Protein AF-M7ZP63-F1 (afdb_monomer_lite)

Foldseek 3Di:
DDDDDDDDDDDDDDDPDDPDPDAQFPPPPAWKFPFDPVGFDKFFQQLVAQHAAFWKKWWFFDDADPVRHGRDTDIFHWPAGCCGPVNNNRHTDGDADWDWDQDPVRDIDTDRVRVRVVPDDPRHMIGITIRDDDQRGHGPDPPFQEDDADDVCCVVVPPSDDHDDFQQVPDADPVRHGRDPLNRCLVCLVVVLVQLPDLRAAYEEEEAPPSVVSNLVSQCVVCVVVVHHSVVVLVVCVVSSRYGYDHD

Secondary structure (DSSP, 8-state):
-----PPPPPPPPPPPPP-----SBS-TT----SBBTTB-EES--TT-S---TT-EEEEE-SSB-TTSPBPPPEEEEB-S-TTTTTTSS----B--PPPEEE-TTS-EEE-HHHHHHHHPPTT---EEEEEE-STTPPBS-TT-EE----HHHHHHHGGG-------TTT-B-TTS-B--HHHHHGGGHHHHHHHHTSTTEEEEEEESTTHHHHHHHHHHHHHHHTT--HHHHHHHHHHTT-EEEEE-

Radius of gyration: 24.1 Å; chains: 1; bounding box: 52×103×56 Å

Sequence (248 aa):
MVSTTEPTAEPAPAAPAKPVKISKKQDEGVVTNKYRPKEPYVGRTEGEVPYREGQSIGVIADGEDKNGKPHKLRLYSIASSAIGDFGDSKTVSLCVKRLVYTNDAGEVVKGVCSNFLCDLKPGSEVKITGPVGKEMLMPKDPNATIIMEFEKMVEIGGENFRLDFAVSREQTNAAGEKMYIQTRMAEYKEELWEMLKKDNTYVYMCGLKGMEKGIDDIMVDLAAKDGIDWIDYKKQLKKAEQWNVEVY

Structure (mmCIF, N/CA/C/O backbone):
data_AF-M7ZP63-F1
#
_entry.id   AF-M7ZP63-F1
#
loop_
_atom_site.group_PDB
_atom_site.id
_atom_site.type_symbol
_atom_site.label_atom_id
_atom_site.label_alt_id
_atom_site.label_comp_id
_atom_site.label_asym_id
_atom_site.label_entity_id
_atom_site.label_seq_id
_atom_site.pdbx_PDB_ins_code
_atom_site.Cartn_x
_atom_site.Cartn_y
_atom_site.Cartn_z
_atom_site.occupancy
_atom_site.B_iso_or_equiv
_atom_site.auth_seq_id
_atom_site.auth_comp_id
_atom_site.auth_asym_id
_atom_site.auth_atom_id
_atom_site.pdbx_PDB_model_num
ATOM 1 N N . MET A 1 1 ? 2.302 -77.197 6.164 1.00 43.62 1 MET A N 1
ATOM 2 C CA . MET A 1 1 ? 2.090 -75.782 5.796 1.00 43.62 1 MET A CA 1
ATOM 3 C C . MET A 1 1 ? 2.139 -74.977 7.083 1.00 43.62 1 MET A C 1
ATOM 5 O O . MET A 1 1 ? 1.257 -75.151 7.911 1.00 43.62 1 MET A O 1
ATOM 9 N N . VAL A 1 2 ? 3.216 -74.225 7.316 1.00 38.75 2 VAL A N 1
ATOM 10 C CA . VAL A 1 2 ? 3.370 -73.366 8.503 1.00 38.75 2 VAL A CA 1
ATOM 11 C C . VAL A 1 2 ? 2.886 -71.976 8.103 1.00 38.75 2 VAL A C 1
ATOM 13 O O . VAL A 1 2 ? 3.443 -71.382 7.185 1.00 38.75 2 VAL A O 1
ATOM 16 N N . SER A 1 3 ? 1.803 -71.513 8.727 1.00 41.44 3 SER A N 1
ATOM 17 C CA . SER A 1 3 ? 1.210 -70.196 8.487 1.00 41.44 3 SER A CA 1
ATOM 18 C C . SER A 1 3 ? 1.968 -69.151 9.301 1.00 41.44 3 SER A C 1
ATOM 20 O O . SER A 1 3 ? 1.871 -69.135 10.525 1.00 41.44 3 SER A O 1
ATOM 22 N N . THR A 1 4 ? 2.735 -68.294 8.634 1.00 42.28 4 THR A N 1
ATOM 23 C CA . THR A 1 4 ? 3.367 -67.116 9.236 1.00 42.28 4 THR A CA 1
ATOM 24 C C . THR A 1 4 ? 2.370 -65.960 9.235 1.00 42.28 4 THR A C 1
ATOM 26 O O . THR A 1 4 ? 2.041 -65.429 8.179 1.00 42.28 4 THR A O 1
ATOM 29 N N . THR A 1 5 ? 1.872 -65.575 10.407 1.00 50.31 5 THR A N 1
ATOM 30 C CA . THR A 1 5 ? 1.149 -64.311 10.599 1.00 50.31 5 THR A CA 1
ATOM 31 C C . THR A 1 5 ? 2.165 -63.190 10.813 1.00 50.31 5 THR A C 1
ATOM 33 O O . THR A 1 5 ? 2.897 -63.214 11.802 1.00 50.31 5 THR A O 1
ATOM 36 N N . GLU A 1 6 ? 2.227 -62.228 9.892 1.00 52.62 6 GLU A N 1
ATOM 37 C CA . GLU A 1 6 ? 2.968 -60.976 10.088 1.00 52.62 6 GLU A CA 1
ATOM 38 C C . GLU A 1 6 ? 2.264 -60.090 11.134 1.00 52.62 6 GLU A C 1
ATOM 40 O O . GLU A 1 6 ? 1.030 -60.058 11.171 1.00 52.62 6 GLU A O 1
ATOM 45 N N . PRO A 1 7 ? 3.008 -59.361 11.986 1.00 49.84 7 PRO A N 1
ATOM 46 C CA . PRO A 1 7 ? 2.412 -58.432 12.932 1.00 49.84 7 PRO A CA 1
ATOM 47 C C . PRO A 1 7 ? 2.025 -57.132 12.218 1.00 49.84 7 PRO A C 1
ATOM 49 O O . PRO A 1 7 ? 2.859 -56.457 11.615 1.00 49.84 7 PRO A O 1
ATOM 52 N N . THR A 1 8 ? 0.752 -56.759 12.315 1.00 54.38 8 THR A N 1
ATOM 53 C CA . THR A 1 8 ? 0.247 -55.451 11.894 1.00 54.38 8 THR A CA 1
ATOM 54 C C . THR A 1 8 ? 0.864 -54.366 12.776 1.00 54.38 8 THR A C 1
ATOM 56 O O . THR A 1 8 ? 0.640 -54.340 13.985 1.00 54.38 8 THR A O 1
ATOM 59 N N . ALA A 1 9 ? 1.656 -53.474 12.178 1.00 55.16 9 ALA A N 1
ATOM 60 C CA . ALA A 1 9 ? 2.199 -52.311 12.867 1.00 55.16 9 ALA A CA 1
ATOM 61 C C . ALA A 1 9 ? 1.065 -51.347 13.249 1.00 55.16 9 ALA A C 1
ATOM 63 O O . ALA A 1 9 ? 0.270 -50.933 12.404 1.00 55.16 9 ALA A O 1
ATOM 64 N N . GLU A 1 10 ? 0.995 -51.001 14.530 1.00 60.47 10 GLU A N 1
ATOM 65 C CA . GLU A 1 10 ? 0.058 -50.017 15.063 1.00 60.47 10 GLU A CA 1
ATOM 66 C C . GLU A 1 10 ? 0.424 -48.614 14.529 1.00 60.47 10 GLU A C 1
ATOM 68 O O . GLU A 1 10 ? 1.612 -48.273 14.475 1.00 60.47 10 GLU A O 1
ATOM 73 N N . PRO A 1 11 ? -0.548 -47.794 14.080 1.00 60.72 11 PRO A N 1
ATOM 74 C CA . PRO A 1 11 ? -0.252 -46.476 13.535 1.00 60.72 11 PRO A CA 1
ATOM 75 C C . PRO A 1 11 ? 0.369 -45.582 14.611 1.00 60.72 11 PRO A C 1
ATOM 77 O O . PRO A 1 11 ? -0.144 -45.469 15.724 1.00 60.72 11 PRO A O 1
ATOM 80 N N . ALA A 1 12 ? 1.480 -44.928 14.263 1.00 65.62 12 ALA A N 1
ATOM 81 C CA . ALA A 1 12 ? 2.163 -44.002 15.155 1.00 65.62 12 ALA A CA 1
ATOM 82 C C . ALA A 1 12 ? 1.203 -42.891 15.635 1.00 65.62 12 ALA A C 1
ATOM 84 O O . ALA A 1 12 ? 0.422 -42.372 14.829 1.00 65.62 12 ALA A O 1
ATOM 85 N N . PRO A 1 13 ? 1.258 -42.495 16.920 1.00 63.84 13 PRO A N 1
ATOM 86 C CA . PRO A 1 13 ? 0.382 -41.463 17.455 1.00 63.84 13 PRO A CA 1
ATOM 87 C C . PRO A 1 13 ? 0.593 -40.144 16.705 1.00 63.84 13 PRO A C 1
ATOM 89 O O . PRO A 1 13 ? 1.726 -39.702 16.495 1.00 63.84 13 PRO A O 1
ATOM 92 N N . ALA A 1 14 ? -0.513 -39.519 16.295 1.00 68.12 14 ALA A N 1
ATOM 93 C CA . ALA A 1 14 ? -0.492 -38.228 15.624 1.00 68.12 14 ALA A CA 1
ATOM 94 C C . ALA A 1 14 ? 0.233 -37.197 16.502 1.00 68.12 14 ALA A C 1
ATOM 96 O O . ALA A 1 14 ? -0.082 -37.037 17.684 1.00 68.12 14 ALA A O 1
ATOM 97 N N . ALA A 1 15 ? 1.217 -36.505 15.923 1.00 73.69 15 ALA A N 1
ATOM 98 C CA . ALA A 1 15 ? 1.947 -35.461 16.626 1.00 73.69 15 ALA A CA 1
ATOM 99 C C . ALA A 1 15 ? 0.968 -34.390 17.147 1.00 73.69 15 ALA A C 1
ATOM 101 O O . ALA A 1 15 ? 0.035 -34.022 16.425 1.00 73.69 15 ALA A O 1
ATOM 102 N N . PRO A 1 16 ? 1.167 -33.863 18.370 1.00 63.03 16 PRO A N 1
ATOM 103 C CA . PRO A 1 16 ? 0.291 -32.842 18.924 1.00 63.03 16 PRO A CA 1
ATOM 104 C C . PRO A 1 16 ? 0.263 -31.627 17.994 1.00 63.03 16 PRO A C 1
ATOM 106 O O . PRO A 1 16 ? 1.305 -31.053 17.661 1.00 63.03 16 PRO A O 1
ATOM 109 N N . ALA A 1 17 ? -0.940 -31.253 17.554 1.00 65.38 17 ALA A N 1
ATOM 110 C CA . ALA A 1 17 ? -1.139 -30.088 16.710 1.00 65.38 17 ALA A CA 1
ATOM 111 C C . ALA A 1 17 ? -0.616 -28.848 17.447 1.00 65.38 17 ALA A C 1
ATOM 113 O O . ALA A 1 17 ? -1.038 -28.546 18.566 1.00 65.38 17 ALA A O 1
ATOM 114 N N . LYS A 1 18 ? 0.327 -28.129 16.828 1.00 68.38 18 LYS A N 1
ATOM 115 C CA . LYS A 1 18 ? 0.764 -26.828 17.344 1.00 68.38 18 LYS A CA 1
ATOM 116 C C . LYS A 1 18 ? -0.464 -25.912 17.430 1.00 68.38 18 LYS A C 1
ATOM 118 O O . LYS A 1 18 ? -1.278 -25.958 16.507 1.00 68.38 18 LYS A O 1
ATOM 123 N N . PRO A 1 19 ? -0.598 -25.073 18.473 1.00 61.94 19 PRO A N 1
ATOM 124 C CA . PRO A 1 19 ? -1.692 -24.117 18.540 1.00 61.94 19 PRO A CA 1
ATOM 125 C C . PRO A 1 19 ? -1.676 -23.249 17.278 1.00 61.94 19 PRO A C 1
ATOM 127 O O . PRO A 1 19 ? -0.723 -22.506 17.033 1.00 61.94 19 PRO A O 1
ATOM 130 N N . VAL A 1 20 ? -2.705 -23.397 16.443 1.00 72.50 20 VAL A N 1
ATOM 131 C CA . VAL A 1 20 ? -2.858 -22.622 15.212 1.00 72.50 20 VAL A CA 1
ATOM 132 C C . VAL A 1 20 ? -3.445 -21.274 15.606 1.00 72.50 20 VAL A C 1
ATOM 134 O O . VAL A 1 20 ? -4.524 -21.209 16.194 1.00 72.50 20 VAL A O 1
ATOM 137 N N . LYS A 1 21 ? -2.727 -20.186 15.313 1.00 77.81 21 LYS A N 1
ATOM 138 C CA . LYS A 1 21 ? -3.261 -18.831 15.475 1.00 77.81 21 LYS A CA 1
ATOM 139 C C . LYS A 1 21 ? -4.480 -18.694 14.558 1.00 77.81 21 LYS A C 1
ATOM 141 O O . LYS A 1 21 ? -4.334 -18.791 13.344 1.00 77.81 21 LYS A O 1
ATOM 146 N N . ILE A 1 22 ? -5.659 -18.455 15.127 1.00 83.75 22 ILE A N 1
ATOM 147 C CA . ILE A 1 22 ? -6.860 -18.138 14.348 1.00 83.75 22 ILE A CA 1
ATOM 148 C C . ILE A 1 22 ? -6.713 -16.694 13.860 1.00 83.75 22 ILE A C 1
ATOM 150 O O . ILE A 1 22 ? -6.731 -15.766 14.668 1.00 83.75 22 ILE A O 1
ATOM 154 N N . SER A 1 23 ? -6.511 -16.507 12.554 1.00 89.56 23 SER A N 1
ATOM 155 C CA . SER A 1 23 ? -6.436 -15.173 11.952 1.00 89.56 23 SER A CA 1
ATOM 156 C C . SER A 1 23 ? -7.830 -14.603 11.695 1.00 89.56 23 SER A C 1
ATOM 158 O O . SER A 1 23 ? -8.725 -15.312 11.218 1.00 89.56 2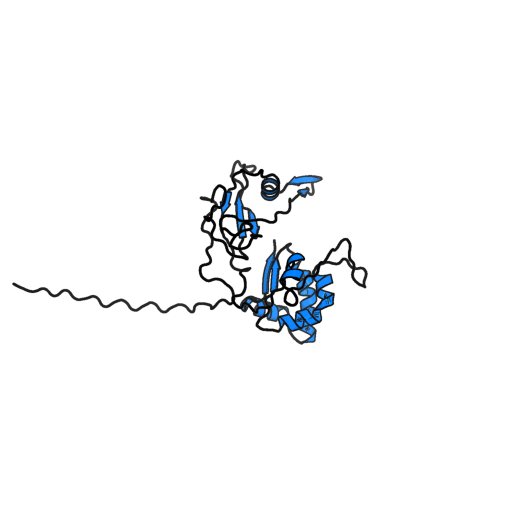3 SER A O 1
ATOM 160 N N . LYS A 1 24 ? -7.987 -13.301 11.954 1.00 90.81 24 LYS A N 1
ATOM 161 C CA . LYS A 1 24 ? -9.161 -12.499 11.580 1.00 90.81 24 LYS A CA 1
ATOM 162 C C . LYS A 1 24 ? -9.151 -12.121 10.091 1.00 90.81 24 LYS A C 1
ATOM 164 O O . LYS A 1 24 ? -10.157 -11.627 9.595 1.00 90.81 24 LYS A O 1
ATOM 169 N N . LYS A 1 25 ? -8.049 -12.362 9.373 1.00 91.44 25 LYS A N 1
ATOM 170 C CA . LYS A 1 25 ? -7.871 -12.045 7.948 1.00 91.44 25 LYS A CA 1
ATOM 171 C C . LYS A 1 25 ? -8.168 -13.245 7.052 1.00 91.44 25 LYS A C 1
ATOM 173 O O . LYS A 1 25 ? -8.139 -14.388 7.503 1.00 91.44 25 LYS A O 1
ATOM 178 N N . GLN A 1 26 ? -8.453 -12.992 5.777 1.00 92.00 26 GLN A N 1
ATOM 179 C CA . GLN A 1 26 ? -8.727 -13.997 4.743 1.00 92.00 26 GLN A CA 1
ATOM 180 C C . GLN A 1 26 ? -7.446 -14.737 4.308 1.00 92.00 26 GLN A C 1
ATOM 182 O O . GLN A 1 26 ? -6.971 -14.597 3.185 1.00 92.00 26 GLN A O 1
ATOM 187 N N . ASP A 1 27 ? -6.860 -15.512 5.221 1.00 90.56 27 ASP A N 1
ATOM 188 C CA . ASP A 1 27 ? -5.562 -16.181 5.069 1.00 90.56 27 ASP A CA 1
ATOM 189 C C . ASP A 1 27 ? -5.631 -17.633 4.565 1.00 90.56 27 ASP A C 1
ATOM 191 O O . ASP A 1 27 ? -4.610 -18.207 4.168 1.00 90.56 27 ASP A O 1
ATOM 195 N N . GLU A 1 28 ? -6.829 -18.213 4.540 1.00 90.81 28 GLU A N 1
ATOM 196 C CA . GLU A 1 28 ? -7.077 -19.558 4.028 1.00 90.81 28 GLU A CA 1
ATOM 197 C C . GLU A 1 28 ? -6.787 -19.637 2.521 1.00 90.81 28 GLU A C 1
ATOM 199 O O . GLU A 1 28 ? -7.220 -18.791 1.735 1.00 90.81 28 GLU A O 1
ATOM 204 N N . GLY A 1 29 ? -5.995 -20.637 2.123 1.00 90.69 29 GLY A N 1
ATOM 205 C CA . GLY A 1 29 ? -5.596 -20.848 0.728 1.00 90.69 29 GLY A CA 1
ATOM 206 C C . GLY A 1 29 ? -4.645 -19.792 0.146 1.00 90.69 29 GLY A C 1
ATOM 207 O O . GLY A 1 29 ? -4.308 -19.880 -1.032 1.00 90.69 29 GLY A O 1
ATOM 208 N N . VAL A 1 30 ? -4.179 -18.809 0.932 1.00 93.31 30 VAL A N 1
ATOM 209 C CA . VAL A 1 30 ? -3.306 -17.736 0.423 1.00 93.31 30 VAL A CA 1
ATOM 210 C C . VAL A 1 30 ? -1.945 -18.283 -0.003 1.00 93.31 30 VAL A C 1
ATOM 212 O O . VAL A 1 30 ? -1.144 -18.744 0.820 1.00 93.31 30 VAL A O 1
ATOM 215 N N . VAL A 1 31 ? -1.655 -18.147 -1.296 1.00 95.12 31 VAL A N 1
ATOM 216 C CA . VAL A 1 31 ? -0.378 -18.517 -1.906 1.00 95.12 31 VAL A CA 1
ATOM 217 C C . VAL A 1 31 ? 0.631 -17.386 -1.723 1.00 95.12 31 VAL A C 1
ATOM 219 O O . VAL A 1 31 ? 0.331 -16.211 -1.928 1.00 95.12 31 VAL A O 1
ATOM 222 N N . THR A 1 32 ? 1.862 -17.736 -1.350 1.00 94.56 32 THR A N 1
ATOM 223 C CA . THR A 1 32 ? 2.991 -16.798 -1.372 1.00 94.56 32 THR A CA 1
ATOM 224 C C . THR A 1 32 ? 4.222 -17.460 -1.979 1.00 94.56 32 THR A C 1
ATOM 226 O O . THR A 1 32 ? 4.430 -18.660 -1.819 1.00 94.56 32 THR A O 1
ATOM 229 N N . ASN A 1 33 ? 5.066 -16.670 -2.639 1.00 94.69 33 ASN A N 1
ATOM 230 C CA . ASN A 1 33 ? 6.352 -17.071 -3.206 1.00 94.69 33 ASN A CA 1
ATOM 231 C C . ASN A 1 33 ? 6.273 -18.217 -4.240 1.00 94.69 33 ASN A C 1
ATOM 233 O O . ASN A 1 33 ? 7.208 -19.017 -4.302 1.00 94.69 33 ASN A O 1
ATOM 237 N N . LYS A 1 34 ? 5.194 -18.291 -5.047 1.00 96.31 34 LYS A N 1
ATOM 238 C CA . LYS A 1 34 ? 5.067 -19.266 -6.155 1.00 96.31 34 LYS A CA 1
ATOM 239 C C . LYS A 1 34 ? 6.205 -19.076 -7.161 1.00 96.31 34 LYS A C 1
ATOM 241 O O . LYS A 1 34 ? 6.922 -20.025 -7.450 1.00 96.31 34 LYS A O 1
ATOM 246 N N . TYR A 1 35 ? 6.420 -17.839 -7.608 1.00 96.38 35 TYR A N 1
ATOM 247 C CA . TYR A 1 35 ? 7.523 -17.481 -8.502 1.00 96.38 35 TYR A CA 1
ATOM 248 C C . TYR A 1 35 ? 8.634 -16.772 -7.741 1.00 96.38 35 TYR A C 1
ATOM 250 O O . TYR A 1 35 ? 8.389 -15.805 -7.011 1.00 96.38 35 TYR A O 1
ATOM 258 N N . ARG A 1 36 ? 9.872 -17.241 -7.910 1.00 94.75 36 ARG A N 1
ATOM 259 C CA . ARG A 1 36 ? 11.059 -16.717 -7.217 1.00 94.75 36 ARG A CA 1
ATOM 260 C C . ARG A 1 36 ? 11.940 -15.934 -8.189 1.00 94.75 36 ARG A C 1
ATOM 262 O O . ARG A 1 36 ? 11.869 -16.166 -9.383 1.00 94.75 36 ARG A O 1
ATOM 269 N N . PRO A 1 37 ? 12.856 -15.073 -7.717 1.00 92.69 37 PRO A N 1
ATOM 270 C CA . PRO A 1 37 ? 13.673 -14.249 -8.616 1.00 92.69 37 PRO A CA 1
ATOM 271 C C . PRO A 1 37 ? 14.562 -15.028 -9.590 1.00 92.69 37 PRO A C 1
ATOM 273 O O . PRO A 1 37 ? 14.945 -14.491 -10.621 1.00 92.69 37 PRO A O 1
ATOM 276 N N . LYS A 1 38 ? 14.908 -16.277 -9.250 1.00 92.44 38 LYS A N 1
ATOM 277 C CA . LYS A 1 38 ? 15.674 -17.173 -10.127 1.00 92.44 38 LYS A CA 1
ATOM 278 C C . LYS A 1 38 ? 14.826 -17.768 -11.255 1.00 92.44 38 LYS A C 1
ATOM 280 O O . LYS A 1 38 ? 15.370 -18.076 -12.304 1.00 92.44 38 LYS A O 1
ATOM 285 N N . GLU A 1 39 ? 13.526 -17.915 -11.019 1.00 93.81 39 GLU A N 1
ATOM 286 C CA . GLU A 1 39 ? 12.542 -18.522 -11.920 1.00 93.81 39 GLU A CA 1
ATOM 287 C C . GLU A 1 39 ? 11.264 -17.664 -11.875 1.00 93.81 39 GLU A C 1
ATOM 289 O O . GLU A 1 39 ? 10.263 -18.049 -11.256 1.00 93.81 39 GLU A O 1
ATOM 294 N N . PRO A 1 40 ? 11.326 -16.424 -12.403 1.00 94.88 40 PRO A N 1
ATOM 295 C CA . PRO A 1 40 ? 10.162 -15.557 -12.454 1.00 94.88 40 PRO A CA 1
ATOM 296 C C . PRO A 1 40 ? 9.167 -16.088 -13.487 1.00 94.88 40 PRO A C 1
ATOM 298 O O . PRO A 1 40 ? 9.546 -16.717 -14.474 1.00 94.88 40 PRO A O 1
ATOM 301 N N . TYR A 1 41 ? 7.896 -15.763 -13.294 1.00 94.81 41 TYR A N 1
ATOM 302 C CA . TYR A 1 41 ? 6.917 -15.870 -14.361 1.00 94.81 41 TYR A CA 1
ATOM 303 C C . TYR A 1 41 ? 7.235 -14.830 -15.441 1.00 94.81 41 TYR A C 1
ATOM 305 O O . TYR A 1 41 ? 7.528 -13.681 -15.106 1.00 94.81 41 TYR A O 1
ATOM 313 N N . VAL A 1 42 ? 7.186 -15.210 -16.717 1.00 93.00 42 VAL A N 1
ATOM 314 C CA . VAL A 1 42 ? 7.478 -14.310 -17.840 1.00 93.00 42 VAL A CA 1
ATOM 315 C C . VAL A 1 42 ? 6.267 -14.245 -18.752 1.00 93.00 42 VAL A C 1
ATOM 317 O O . VAL A 1 42 ? 5.836 -15.265 -19.280 1.00 93.00 42 VAL A O 1
ATOM 320 N N . GLY A 1 43 ? 5.730 -13.041 -18.933 1.00 87.75 43 GLY A N 1
ATOM 321 C CA . GLY A 1 43 ? 4.640 -12.783 -19.870 1.00 87.75 43 GLY A CA 1
ATOM 322 C C . GLY A 1 43 ? 3.396 -12.200 -19.208 1.00 87.75 43 GLY A C 1
ATOM 323 O O . GLY A 1 43 ? 3.461 -11.575 -18.148 1.00 87.75 43 GLY A O 1
ATOM 324 N N . ARG A 1 44 ? 2.248 -12.378 -19.865 1.00 82.75 44 ARG A N 1
ATOM 325 C CA . ARG A 1 44 ? 0.928 -11.995 -19.335 1.00 82.75 44 ARG A CA 1
ATOM 326 C C . ARG A 1 44 ? 0.495 -13.020 -18.309 1.00 82.75 44 ARG A C 1
ATOM 328 O O . ARG A 1 44 ? 0.710 -14.195 -18.547 1.00 82.75 44 ARG A O 1
ATOM 335 N N . THR A 1 45 ? -0.083 -12.613 -17.184 1.00 84.19 45 THR A N 1
ATOM 336 C CA . THR A 1 45 ? -0.315 -13.524 -16.052 1.00 84.19 45 THR A CA 1
ATOM 337 C C . THR A 1 45 ? -1.159 -14.751 -16.380 1.00 84.19 45 THR A C 1
ATOM 339 O O . THR A 1 45 ? -0.889 -15.782 -15.790 1.00 84.19 45 THR A O 1
ATOM 342 N N . GLU A 1 46 ? -2.145 -14.670 -17.282 1.00 89.25 46 GLU A N 1
ATOM 343 C CA . GLU A 1 46 ? -2.948 -15.807 -17.787 1.00 89.25 46 GLU A CA 1
ATOM 344 C C . GLU A 1 46 ? -3.472 -16.775 -16.696 1.00 89.25 46 GLU A C 1
ATOM 346 O O . GLU A 1 46 ? -3.626 -17.971 -16.919 1.00 89.25 46 GLU A O 1
ATOM 351 N N . GLY A 1 47 ? -3.749 -16.262 -15.491 1.00 89.69 47 GLY A N 1
ATOM 352 C CA . GLY A 1 47 ? -4.228 -17.047 -14.341 1.00 89.69 47 GLY A CA 1
ATOM 353 C C . GLY A 1 47 ? -3.134 -17.760 -13.543 1.00 89.69 47 GLY A C 1
ATOM 354 O O . GLY A 1 47 ? -3.404 -18.393 -12.524 1.00 89.69 47 GLY A O 1
ATOM 355 N N . GLU A 1 48 ? -1.874 -17.621 -13.945 1.00 94.62 48 GLU A N 1
ATOM 356 C CA . GLU A 1 48 ? -0.750 -18.322 -13.337 1.00 94.62 48 GLU A CA 1
ATOM 357 C C . GLU A 1 48 ? -0.255 -17.703 -12.032 1.00 94.62 48 GLU A C 1
ATOM 359 O O . GLU A 1 48 ? 0.493 -18.350 -11.294 1.00 94.62 48 GLU A O 1
ATOM 364 N N . VAL A 1 49 ? -0.667 -16.478 -11.713 1.00 94.06 49 VAL A N 1
ATOM 365 C CA . VAL A 1 49 ? -0.285 -15.756 -10.493 1.00 94.06 49 VAL A CA 1
ATOM 366 C C . VAL A 1 49 ? -1.498 -15.700 -9.551 1.00 94.06 49 VAL A C 1
ATOM 368 O O . VAL A 1 49 ? -2.287 -14.764 -9.649 1.00 94.06 49 VAL A O 1
ATOM 371 N N . PRO A 1 50 ? -1.678 -16.682 -8.642 1.00 94.94 50 PRO A N 1
ATOM 372 C CA . PRO A 1 50 ? -2.870 -16.787 -7.797 1.00 94.94 50 PRO A CA 1
ATOM 373 C C . PRO A 1 50 ? -2.782 -15.836 -6.594 1.00 94.94 50 PRO A C 1
ATOM 375 O O . PRO A 1 50 ? -2.445 -16.257 -5.484 1.00 94.94 50 PRO A O 1
ATOM 378 N N . TYR A 1 51 ? -3.011 -14.543 -6.823 1.00 95.94 51 TYR A N 1
ATOM 379 C CA . TYR A 1 51 ? -2.977 -13.519 -5.777 1.00 95.94 51 TYR A CA 1
ATOM 380 C C . TYR A 1 51 ? -4.355 -13.266 -5.152 1.00 95.94 51 TYR A C 1
ATOM 382 O O . TYR A 1 51 ? -5.391 -13.608 -5.719 1.00 95.94 51 TYR A O 1
ATOM 390 N N . ARG A 1 52 ? -4.351 -12.628 -3.979 1.00 94.81 52 ARG A N 1
ATOM 391 C CA . ARG A 1 52 ? -5.533 -12.040 -3.332 1.00 94.81 52 ARG A CA 1
ATOM 392 C C . ARG A 1 52 ? -5.284 -10.580 -2.951 1.00 94.81 52 ARG A C 1
ATOM 394 O O . ARG A 1 52 ? -4.145 -10.106 -2.985 1.00 94.81 52 ARG A O 1
ATOM 401 N N . GLU A 1 53 ? -6.350 -9.877 -2.592 1.00 95.00 53 GLU A N 1
ATOM 402 C CA . GLU A 1 53 ? -6.330 -8.485 -2.143 1.00 95.00 53 GLU A CA 1
ATOM 403 C C . GLU A 1 53 ? -5.352 -8.296 -0.974 1.00 95.00 53 GLU A C 1
ATOM 405 O O . GLU A 1 53 ? -5.314 -9.096 -0.037 1.00 95.00 53 GLU A O 1
ATOM 410 N 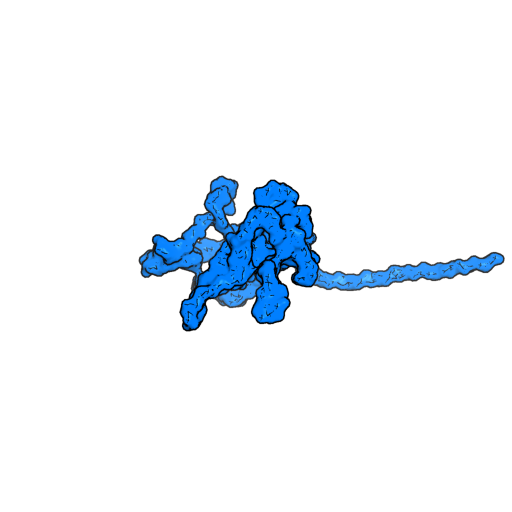N . GLY A 1 54 ? -4.543 -7.235 -1.031 1.00 92.19 54 GLY A N 1
ATOM 411 C CA . GLY A 1 54 ? -3.531 -6.943 -0.012 1.00 92.19 54 GLY A CA 1
ATOM 412 C C . GLY A 1 54 ? -2.192 -7.662 -0.198 1.00 92.19 54 GLY A C 1
ATOM 413 O O . GLY A 1 54 ? -1.315 -7.566 0.661 1.00 92.19 54 GLY A O 1
ATOM 414 N N . GLN A 1 55 ? -2.005 -8.392 -1.299 1.00 97.56 55 GLN A N 1
ATOM 415 C CA . GLN A 1 55 ? -0.699 -8.931 -1.673 1.00 97.56 55 GLN A CA 1
ATOM 416 C C . GLN A 1 55 ? 0.073 -7.982 -2.599 1.00 97.56 55 GLN A C 1
ATOM 418 O O . GLN A 1 55 ? -0.472 -7.078 -3.229 1.00 97.56 55 GLN A O 1
ATOM 423 N N . SER A 1 56 ? 1.374 -8.232 -2.698 1.00 97.75 56 SER A N 1
ATOM 424 C CA . SER A 1 56 ? 2.285 -7.592 -3.643 1.00 97.75 56 SER A CA 1
ATOM 425 C C . SER A 1 56 ? 2.814 -8.605 -4.658 1.00 97.75 56 SER A C 1
ATOM 427 O O . SER A 1 56 ? 2.907 -9.803 -4.377 1.00 97.75 56 SER A O 1
ATOM 429 N N . ILE A 1 57 ? 3.253 -8.118 -5.817 1.00 97.81 57 ILE A N 1
ATOM 430 C CA . ILE A 1 57 ? 4.127 -8.865 -6.731 1.00 97.81 57 ILE A CA 1
ATOM 431 C C . ILE A 1 57 ? 5.485 -8.180 -6.839 1.00 97.81 57 ILE A C 1
ATOM 433 O O . ILE A 1 57 ? 5.619 -6.972 -6.655 1.00 97.81 57 ILE A O 1
ATOM 437 N N . GLY A 1 58 ? 6.518 -8.961 -7.136 1.00 97.75 58 GLY A N 1
ATOM 438 C CA . GLY A 1 58 ? 7.821 -8.412 -7.496 1.00 97.75 58 GLY A CA 1
ATOM 439 C C . GLY A 1 58 ? 7.971 -8.304 -9.004 1.00 97.75 58 GLY A C 1
ATOM 440 O O . GLY A 1 58 ? 7.585 -9.219 -9.721 1.00 97.75 58 GLY A O 1
ATOM 441 N N . VAL A 1 59 ? 8.577 -7.218 -9.471 1.00 97.81 59 VAL A N 1
ATOM 442 C CA . VAL A 1 59 ? 8.938 -7.012 -10.876 1.00 97.81 59 VAL A CA 1
ATOM 443 C C . VAL A 1 59 ? 10.450 -6.948 -10.997 1.00 97.81 59 VAL A C 1
ATOM 445 O O . VAL A 1 59 ? 11.113 -6.199 -10.271 1.00 97.81 59 VAL A O 1
ATOM 448 N N . ILE A 1 60 ? 10.993 -7.720 -11.933 1.00 97.31 60 ILE A N 1
ATOM 449 C CA . ILE A 1 60 ? 12.397 -7.650 -12.338 1.00 97.31 60 ILE A CA 1
ATOM 450 C C . ILE A 1 60 ? 12.452 -6.883 -13.657 1.00 97.31 60 ILE A C 1
ATOM 452 O O . ILE A 1 60 ? 11.998 -7.385 -14.680 1.00 97.31 60 ILE A O 1
ATOM 456 N N . ALA A 1 61 ? 13.005 -5.672 -13.625 1.00 97.06 61 ALA A N 1
ATOM 457 C CA . ALA A 1 61 ? 13.193 -4.871 -14.830 1.00 97.06 61 ALA A CA 1
ATOM 458 C C . ALA A 1 61 ? 14.159 -5.551 -15.814 1.00 97.06 61 ALA A C 1
ATOM 460 O O . ALA A 1 61 ? 15.057 -6.301 -15.411 1.00 97.06 61 ALA A O 1
ATOM 461 N N . ASP A 1 62 ? 13.978 -5.272 -17.099 1.00 95.88 62 ASP A N 1
ATOM 462 C CA . ASP A 1 62 ? 14.925 -5.684 -18.132 1.00 95.88 62 ASP A CA 1
ATOM 463 C C . ASP A 1 62 ? 16.231 -4.898 -18.066 1.00 95.88 62 ASP A C 1
ATOM 465 O O . ASP A 1 62 ? 16.283 -3.794 -17.525 1.00 95.88 62 ASP A O 1
ATOM 469 N N . GLY A 1 63 ? 17.286 -5.490 -18.625 1.00 94.12 63 GLY A N 1
ATOM 470 C CA . GLY A 1 63 ? 18.637 -4.945 -18.589 1.00 94.12 63 GLY A CA 1
ATOM 471 C C . GLY A 1 63 ? 19.471 -5.429 -17.403 1.00 94.12 63 GLY A C 1
ATOM 472 O O . GLY A 1 63 ? 19.095 -6.329 -16.643 1.00 94.12 63 GLY A O 1
ATOM 473 N N . GLU A 1 64 ? 20.647 -4.823 -17.284 1.00 95.62 64 GLU A N 1
ATOM 474 C CA . GLU A 1 64 ? 21.681 -5.186 -16.324 1.00 95.62 64 GLU A CA 1
ATOM 475 C C . GLU A 1 64 ? 22.122 -3.968 -15.509 1.00 95.62 64 GLU A C 1
ATOM 477 O O . GLU A 1 64 ? 22.044 -2.819 -15.946 1.00 95.62 64 GLU A O 1
ATOM 482 N N . ASP A 1 65 ? 22.576 -4.213 -14.282 1.00 92.88 65 ASP A N 1
ATOM 483 C CA . ASP A 1 65 ? 23.219 -3.202 -13.457 1.00 92.88 65 ASP A CA 1
ATOM 484 C C . ASP A 1 65 ? 24.642 -2.884 -13.946 1.00 92.88 65 ASP A C 1
ATOM 486 O O . ASP A 1 65 ? 25.180 -3.504 -14.861 1.00 92.88 65 ASP A O 1
ATOM 490 N N . LYS A 1 66 ? 25.292 -1.921 -13.286 1.00 93.06 66 LYS A N 1
ATOM 491 C CA . LYS A 1 66 ? 26.667 -1.498 -13.599 1.00 93.06 66 LYS A CA 1
ATOM 492 C C . LYS A 1 66 ? 27.725 -2.613 -13.542 1.00 93.06 66 LYS A C 1
ATOM 494 O O . LYS A 1 66 ? 28.852 -2.385 -13.962 1.00 93.06 66 LYS A O 1
ATOM 499 N N . ASN A 1 67 ? 27.397 -3.777 -12.980 1.00 94.94 67 ASN A N 1
ATOM 500 C CA . ASN A 1 67 ? 28.281 -4.935 -12.874 1.00 94.94 67 ASN A CA 1
ATOM 501 C C . ASN A 1 67 ? 27.894 -6.055 -13.859 1.00 94.94 67 ASN A C 1
ATOM 503 O O . ASN A 1 67 ? 28.365 -7.179 -13.688 1.00 94.94 67 ASN A O 1
ATOM 507 N N . GLY A 1 68 ? 27.002 -5.789 -14.820 1.00 94.44 68 GLY A N 1
ATOM 508 C CA . GLY A 1 68 ? 26.504 -6.788 -15.770 1.00 94.44 68 GLY A CA 1
ATOM 509 C C . GLY A 1 68 ? 25.575 -7.829 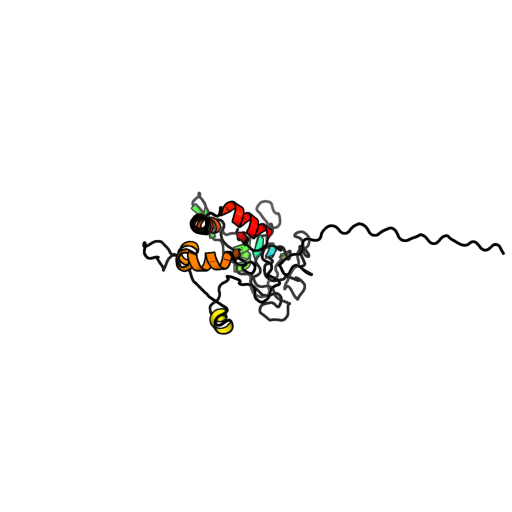-15.138 1.00 94.44 68 GLY A C 1
ATOM 510 O O . GLY A 1 68 ? 25.475 -8.953 -15.620 1.00 94.44 68 GLY A O 1
ATOM 511 N N . LYS A 1 69 ? 24.947 -7.521 -13.993 1.00 95.00 69 LYS A N 1
ATOM 512 C CA . LYS A 1 69 ? 24.017 -8.447 -13.324 1.00 95.00 69 LYS A CA 1
ATOM 513 C C . LYS A 1 69 ? 22.570 -8.052 -13.598 1.00 95.00 69 LYS A C 1
ATOM 515 O O . LYS A 1 69 ? 22.270 -6.859 -13.553 1.00 95.00 69 LYS A O 1
ATOM 520 N N . PRO A 1 70 ? 21.642 -9.013 -13.761 1.00 94.44 70 PRO A N 1
ATOM 521 C CA . PRO A 1 70 ? 20.219 -8.710 -13.855 1.00 94.44 70 PRO A CA 1
ATOM 522 C C . PRO A 1 70 ? 19.749 -7.826 -12.700 1.00 94.44 70 PRO A C 1
ATOM 524 O O . PRO A 1 70 ? 20.175 -7.988 -11.548 1.00 94.44 70 PRO A O 1
ATOM 527 N N . HIS A 1 71 ? 18.852 -6.888 -12.995 1.00 96.75 71 HIS A N 1
ATOM 528 C CA . HIS A 1 71 ? 18.315 -6.010 -11.967 1.00 96.75 71 HIS A CA 1
ATOM 529 C C . HIS A 1 71 ? 17.628 -6.796 -10.842 1.00 96.75 71 HIS A C 1
ATOM 531 O O . HIS A 1 71 ? 16.928 -7.781 -11.054 1.00 96.75 71 HIS A O 1
ATOM 537 N N . LYS A 1 72 ? 17.800 -6.330 -9.601 1.00 96.06 72 LYS A N 1
ATOM 538 C CA . LYS A 1 72 ? 17.061 -6.879 -8.456 1.00 96.06 72 LYS A CA 1
ATOM 539 C C . LYS A 1 72 ? 15.567 -6.560 -8.575 1.00 96.06 72 LYS A C 1
ATOM 541 O O . LYS A 1 72 ? 15.208 -5.477 -9.045 1.00 96.06 72 LYS A O 1
ATOM 546 N N . LEU A 1 73 ? 14.718 -7.453 -8.071 1.00 96.19 73 LEU A N 1
ATOM 547 C CA . LEU A 1 73 ? 13.272 -7.232 -8.029 1.00 96.19 73 LEU A CA 1
ATOM 548 C C . LEU A 1 73 ? 12.905 -5.984 -7.209 1.00 96.19 73 LEU A C 1
ATOM 550 O O . LEU A 1 73 ? 13.577 -5.673 -6.221 1.00 96.19 73 LEU A O 1
ATOM 554 N N . ARG A 1 74 ? 11.822 -5.303 -7.592 1.00 97.94 74 ARG A N 1
ATOM 555 C CA . ARG A 1 74 ? 11.114 -4.297 -6.777 1.00 97.94 74 ARG A CA 1
ATOM 556 C C . ARG A 1 74 ? 9.691 -4.785 -6.524 1.00 97.94 74 ARG A C 1
ATOM 558 O O . ARG A 1 74 ? 9.075 -5.311 -7.444 1.00 97.94 74 ARG A O 1
ATOM 565 N N . LEU A 1 75 ? 9.207 -4.641 -5.293 1.00 97.50 75 LEU A N 1
ATOM 566 C CA . LEU A 1 75 ? 7.837 -4.999 -4.932 1.00 97.50 75 LEU A CA 1
ATOM 567 C C . LEU A 1 75 ? 6.880 -3.861 -5.280 1.00 97.50 75 LEU A C 1
ATOM 569 O O . LEU A 1 75 ? 7.223 -2.692 -5.109 1.00 97.50 75 LEU A O 1
ATOM 573 N N . TYR A 1 76 ? 5.696 -4.237 -5.748 1.00 97.50 76 TYR A N 1
ATOM 574 C CA . TYR A 1 76 ? 4.572 -3.354 -6.013 1.00 97.50 76 TYR A CA 1
ATOM 575 C C . TYR A 1 76 ? 3.311 -4.007 -5.453 1.00 97.50 76 TYR A C 1
ATOM 577 O O . TYR A 1 76 ? 3.029 -5.170 -5.768 1.00 97.50 76 TYR A O 1
ATOM 585 N N . SER A 1 77 ? 2.567 -3.265 -4.635 1.00 96.88 77 SER A N 1
ATOM 586 C CA . SER A 1 77 ? 1.255 -3.691 -4.154 1.00 96.88 77 SER A CA 1
ATOM 587 C C . SER A 1 77 ? 0.312 -3.863 -5.345 1.00 96.88 77 SER A C 1
ATOM 589 O O . SER A 1 77 ? 0.318 -3.060 -6.285 1.00 96.88 77 SER A O 1
ATOM 591 N N . ILE A 1 78 ? -0.465 -4.942 -5.326 1.00 96.38 78 ILE A N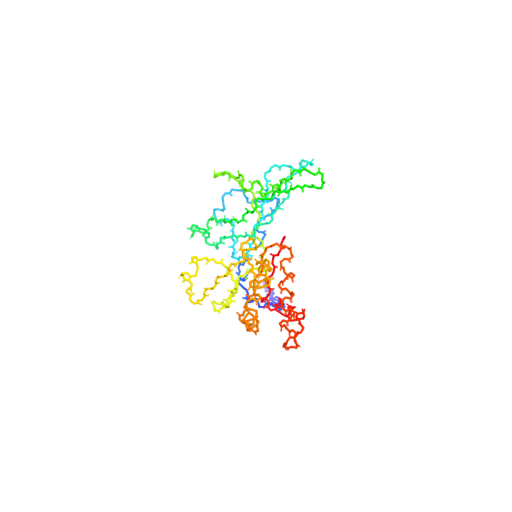 1
ATOM 592 C CA . ILE A 1 78 ? -1.426 -5.239 -6.384 1.00 96.38 78 ILE A CA 1
ATOM 593 C C . ILE A 1 78 ? -2.611 -4.283 -6.239 1.00 96.38 78 ILE A C 1
ATOM 595 O O . ILE A 1 78 ? -3.152 -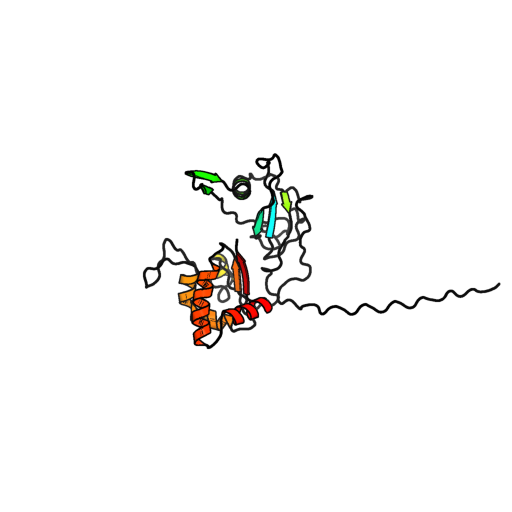4.125 -5.147 1.00 96.38 78 ILE A O 1
ATOM 599 N N . ALA A 1 79 ? -2.991 -3.633 -7.338 1.00 93.56 79 ALA A N 1
ATOM 600 C CA . ALA A 1 79 ? -4.055 -2.630 -7.375 1.00 93.56 79 ALA A CA 1
ATOM 601 C C . ALA A 1 79 ? -5.412 -3.190 -7.844 1.00 93.56 79 ALA A C 1
ATOM 603 O O . ALA A 1 79 ? -6.412 -2.482 -7.784 1.00 93.56 79 ALA A O 1
ATOM 604 N N . SER A 1 80 ? -5.445 -4.438 -8.316 1.00 91.69 80 SER A N 1
ATOM 605 C CA . SER A 1 80 ? -6.649 -5.135 -8.778 1.00 91.69 80 SER A CA 1
ATOM 606 C C . SER A 1 80 ? -7.202 -6.103 -7.724 1.00 91.69 80 SER A C 1
ATOM 608 O O . SER A 1 80 ? -6.460 -6.621 -6.886 1.00 91.69 80 SER A O 1
ATOM 610 N N . SER A 1 81 ? -8.499 -6.413 -7.806 1.00 92.75 81 SER A N 1
ATOM 611 C CA . SER A 1 81 ? -9.107 -7.539 -7.075 1.00 92.75 81 SER A CA 1
ATOM 612 C C . SER A 1 81 ? -8.568 -8.883 -7.581 1.00 92.75 81 SER A C 1
ATOM 614 O O . SER A 1 81 ? -7.957 -8.941 -8.648 1.00 92.75 81 SER A O 1
ATOM 616 N N . ALA A 1 82 ? -8.808 -9.986 -6.871 1.00 92.56 82 ALA A N 1
ATOM 617 C CA . ALA A 1 82 ? -8.347 -11.331 -7.241 1.00 92.56 82 ALA A CA 1
ATOM 618 C C . ALA A 1 82 ? -8.893 -11.830 -8.597 1.00 92.56 82 ALA A C 1
ATOM 620 O O . ALA A 1 82 ? -8.312 -12.720 -9.220 1.00 92.56 82 ALA A O 1
ATOM 621 N N . ILE A 1 83 ? -9.999 -11.256 -9.078 1.00 92.50 83 ILE A N 1
ATOM 622 C CA . ILE A 1 83 ? -10.552 -11.540 -10.412 1.00 92.50 83 ILE A CA 1
ATOM 623 C C . ILE A 1 83 ? -9.954 -10.652 -11.513 1.00 92.50 83 ILE A C 1
ATOM 625 O O . ILE A 1 83 ? -10.234 -10.863 -12.690 1.00 92.50 83 ILE A O 1
ATOM 629 N N . GLY A 1 84 ? -9.099 -9.694 -11.154 1.00 91.19 84 GLY A N 1
ATOM 630 C CA . GLY A 1 84 ? -8.498 -8.748 -12.085 1.00 91.19 84 GLY A CA 1
ATOM 631 C C . GLY A 1 84 ? -9.498 -7.718 -12.616 1.00 91.19 84 GLY A C 1
ATOM 632 O O . GLY A 1 84 ? -10.709 -7.836 -12.433 1.00 91.19 84 GLY A O 1
ATOM 633 N N . ASP A 1 85 ? -8.988 -6.716 -13.329 1.00 90.81 85 ASP A N 1
ATOM 634 C CA . ASP A 1 85 ? -9.813 -5.629 -13.881 1.00 90.81 85 ASP A CA 1
ATOM 635 C C . ASP A 1 85 ? -10.777 -6.109 -14.984 1.00 90.81 85 ASP A C 1
ATOM 637 O O . ASP A 1 85 ? -11.749 -5.426 -15.302 1.00 90.81 85 ASP A O 1
ATOM 641 N N . PHE A 1 86 ? -10.529 -7.297 -15.550 1.00 91.31 86 PHE A N 1
ATOM 642 C CA . PHE A 1 86 ? -11.390 -7.947 -16.545 1.00 91.31 86 PHE A CA 1
ATOM 643 C C . PHE A 1 86 ? -12.346 -8.992 -15.951 1.00 91.31 86 PHE A C 1
ATOM 645 O O . PHE A 1 86 ? -13.193 -9.516 -16.673 1.00 91.31 86 PHE A O 1
ATOM 652 N N . GLY A 1 87 ? -12.238 -9.300 -14.655 1.00 91.12 87 GLY A N 1
ATOM 653 C CA . GLY A 1 87 ? -13.134 -10.232 -13.966 1.00 91.12 87 GLY A CA 1
ATOM 654 C C . GLY A 1 87 ? -12.954 -11.714 -14.320 1.00 91.12 87 GLY A C 1
ATOM 655 O O . GLY A 1 87 ? -13.836 -12.514 -14.017 1.00 91.12 87 GLY A O 1
ATOM 656 N N . ASP A 1 88 ? -11.845 -12.095 -14.956 1.00 94.94 88 ASP A N 1
ATOM 657 C CA . ASP A 1 88 ? -11.569 -13.458 -15.435 1.00 94.94 88 ASP A CA 1
ATOM 658 C C . ASP A 1 88 ? -10.442 -14.178 -14.670 1.00 94.94 88 ASP A C 1
ATOM 660 O O . ASP A 1 88 ? -10.081 -15.304 -15.016 1.00 94.94 88 ASP A O 1
ATOM 664 N N . SER A 1 89 ? -9.886 -13.537 -13.635 1.00 94.38 89 SER A N 1
ATOM 665 C CA . SER A 1 89 ? -8.731 -13.998 -12.851 1.00 94.38 89 SER A CA 1
ATOM 666 C C . SER A 1 89 ? -7.448 -14.189 -13.666 1.00 94.38 89 SER A C 1
ATOM 668 O O . SER A 1 89 ? -6.529 -14.868 -13.207 1.00 94.38 89 SER A O 1
ATOM 670 N N . LYS A 1 90 ? -7.337 -13.590 -14.859 1.00 94.69 90 LYS A N 1
ATOM 671 C CA . LYS A 1 90 ? -6.166 -13.763 -15.735 1.00 94.69 90 LYS A CA 1
ATOM 672 C C . LYS A 1 90 ? -5.208 -12.589 -15.752 1.00 94.69 90 LYS A C 1
ATOM 674 O O . LYS A 1 90 ? -4.120 -12.722 -16.313 1.00 94.69 90 LYS A O 1
ATOM 679 N N . THR A 1 91 ? -5.555 -11.469 -15.125 1.00 94.12 91 THR A N 1
ATOM 680 C CA . THR A 1 91 ? -4.754 -10.235 -15.140 1.00 94.12 91 THR A CA 1
ATOM 681 C C . THR A 1 91 ? -4.399 -9.750 -13.744 1.00 94.12 91 THR A C 1
ATOM 683 O O . THR A 1 91 ? -5.161 -9.959 -12.808 1.00 94.12 91 THR A O 1
ATOM 686 N N . VAL A 1 92 ? -3.285 -9.028 -13.634 1.00 95.62 92 VAL A N 1
ATOM 687 C CA . VAL A 1 92 ? -2.883 -8.283 -12.436 1.00 95.62 92 VAL A CA 1
ATOM 688 C C . VAL A 1 92 ? -2.611 -6.825 -12.809 1.00 95.62 92 VAL A C 1
ATOM 690 O O . VAL A 1 92 ? -1.991 -6.568 -13.844 1.00 95.62 92 VAL A O 1
ATOM 693 N N . SER A 1 93 ? -3.032 -5.886 -11.963 1.00 95.19 93 SER A N 1
ATOM 694 C CA . SER A 1 93 ? -2.837 -4.446 -12.174 1.00 95.19 93 SER A CA 1
ATOM 695 C C . SER A 1 93 ? -1.936 -3.839 -11.102 1.00 95.19 93 SER A C 1
ATOM 697 O O . SER A 1 93 ? -1.963 -4.243 -9.939 1.00 95.19 93 SER A O 1
ATOM 699 N N . LEU A 1 94 ? -1.130 -2.848 -11.493 1.00 95.94 94 LEU A N 1
ATOM 700 C CA . LEU A 1 94 ? -0.216 -2.112 -10.615 1.00 95.94 94 LEU A CA 1
ATOM 701 C C . LEU A 1 94 ? -0.476 -0.607 -10.711 1.00 95.94 94 LEU A C 1
ATOM 703 O O . LEU A 1 94 ? -0.672 -0.078 -11.803 1.00 95.94 94 LEU A O 1
ATOM 707 N N . CYS A 1 95 ? -0.366 0.100 -9.586 1.00 93.75 95 CYS A N 1
ATOM 708 C CA . CYS A 1 95 ? -0.287 1.560 -9.559 1.00 93.75 95 CYS A CA 1
ATOM 709 C C . CYS A 1 95 ? 1.177 1.981 -9.373 1.00 93.75 95 CYS A C 1
ATOM 711 O O . CYS A 1 95 ? 1.770 1.765 -8.316 1.00 93.75 95 CYS A O 1
ATOM 713 N N . VAL A 1 96 ? 1.795 2.546 -10.416 1.00 94.50 96 VAL A N 1
ATOM 714 C CA . VAL A 1 96 ? 3.241 2.820 -10.436 1.00 94.50 96 VAL A CA 1
ATOM 715 C C . VAL A 1 96 ? 3.510 4.313 -10.557 1.00 94.50 96 VAL A C 1
ATOM 717 O O . VAL A 1 96 ? 3.237 4.935 -11.581 1.00 94.50 96 VAL A O 1
ATOM 720 N N . LYS A 1 97 ? 4.145 4.888 -9.532 1.00 94.44 97 LYS A N 1
ATOM 721 C CA . LYS A 1 97 ? 4.716 6.235 -9.612 1.00 94.44 97 LYS A CA 1
ATOM 722 C C . LYS A 1 97 ? 6.088 6.182 -10.281 1.00 94.44 97 LYS A C 1
ATOM 724 O O . LYS A 1 97 ? 7.016 5.552 -9.765 1.00 94.44 97 LYS A O 1
ATOM 729 N N . ARG A 1 98 ? 6.255 6.913 -11.386 1.00 95.75 98 ARG A N 1
ATOM 730 C CA . ARG A 1 98 ? 7.569 7.118 -12.009 1.00 95.75 98 ARG A CA 1
ATOM 731 C C . ARG A 1 98 ? 8.486 7.872 -11.044 1.00 95.75 98 ARG A C 1
ATOM 733 O O . ARG A 1 98 ? 8.200 9.006 -10.664 1.00 95.75 98 ARG A O 1
ATOM 740 N N . LEU A 1 99 ? 9.598 7.246 -10.656 1.00 94.56 99 LEU A N 1
ATOM 741 C CA . LEU A 1 99 ? 10.586 7.868 -9.775 1.00 94.56 99 LEU A CA 1
ATOM 742 C C . LEU A 1 99 ? 11.611 8.636 -10.611 1.00 94.56 99 LEU A C 1
ATOM 744 O O . LEU A 1 99 ? 12.365 8.035 -11.382 1.00 94.56 99 LEU A O 1
ATOM 748 N N . VAL A 1 100 ? 11.649 9.951 -10.417 1.00 95.94 100 VAL A N 1
ATOM 749 C CA . VAL A 1 100 ? 12.672 10.856 -10.946 1.00 95.94 100 VAL A CA 1
ATOM 750 C C . VAL A 1 100 ? 13.061 11.806 -9.820 1.00 95.94 100 VAL A C 1
ATOM 752 O O . VAL A 1 100 ? 12.183 12.389 -9.186 1.00 95.94 100 VAL A O 1
ATOM 755 N N . TYR A 1 101 ? 14.355 11.931 -9.547 1.00 93.81 101 TYR A N 1
ATOM 756 C CA . TYR A 1 101 ? 14.886 12.852 -8.544 1.00 93.81 101 TYR A CA 1
ATOM 757 C C . TYR A 1 101 ? 16.244 13.393 -8.990 1.00 93.81 101 TYR A C 1
ATOM 759 O O . TYR A 1 101 ? 16.888 12.806 -9.854 1.00 93.81 101 TYR A O 1
ATOM 767 N N . THR A 1 102 ? 16.677 14.501 -8.400 1.00 95.81 102 THR A N 1
ATOM 768 C CA . THR A 1 102 ? 18.023 15.047 -8.603 1.00 95.81 102 THR A CA 1
ATOM 769 C C . THR A 1 102 ? 18.888 14.639 -7.416 1.00 95.81 102 THR A C 1
ATOM 771 O O . THR A 1 102 ? 18.458 14.813 -6.276 1.00 95.81 102 THR A O 1
ATOM 774 N N . ASN A 1 103 ? 20.054 14.037 -7.660 1.00 94.62 103 ASN A N 1
ATOM 775 C CA . ASN A 1 103 ? 20.989 13.669 -6.593 1.00 94.62 103 ASN A CA 1
ATOM 776 C C . ASN A 1 103 ? 21.762 14.897 -6.073 1.00 94.62 103 ASN A C 1
ATOM 778 O O . ASN A 1 103 ? 21.673 15.987 -6.638 1.00 94.62 103 ASN A O 1
ATOM 782 N N . ASP A 1 104 ? 22.556 14.713 -5.019 1.00 95.25 104 ASP A N 1
ATOM 783 C CA . ASP A 1 104 ? 23.333 15.801 -4.402 1.00 95.25 104 ASP A CA 1
ATOM 784 C C . ASP A 1 104 ? 24.381 16.417 -5.348 1.00 95.25 104 ASP A C 1
ATOM 786 O O . ASP A 1 104 ? 24.800 17.555 -5.155 1.00 95.25 104 ASP A O 1
ATOM 790 N N . ALA A 1 105 ? 24.781 15.690 -6.396 1.00 95.69 105 ALA A N 1
ATOM 791 C CA . ALA A 1 105 ? 25.676 16.177 -7.444 1.00 95.69 105 ALA A CA 1
ATOM 792 C C . ALA A 1 105 ? 24.948 16.991 -8.537 1.00 95.69 105 ALA A C 1
ATOM 794 O O . ALA A 1 105 ? 25.584 17.461 -9.478 1.00 95.69 105 ALA A O 1
ATOM 795 N N . GLY A 1 106 ? 23.627 17.171 -8.431 1.00 95.12 106 GLY A N 1
ATOM 796 C CA . GLY A 1 106 ? 22.817 17.893 -9.414 1.00 95.12 106 GLY A CA 1
ATOM 797 C C . GLY A 1 106 ? 22.390 17.053 -10.622 1.00 95.12 106 GLY A C 1
ATOM 798 O O . GLY A 1 106 ? 21.807 17.587 -11.565 1.00 95.12 106 GLY A O 1
ATOM 799 N N . GLU A 1 107 ? 22.639 15.743 -10.616 1.00 95.94 107 GLU A N 1
ATOM 800 C CA . GLU A 1 107 ? 22.309 14.851 -11.726 1.00 95.94 107 GLU A CA 1
ATOM 801 C C . GLU A 1 107 ? 20.880 14.320 -11.599 1.00 95.94 107 GLU A C 1
ATOM 803 O O . GLU A 1 107 ? 20.445 13.883 -10.530 1.00 95.94 107 GLU A O 1
ATOM 808 N N . VAL A 1 108 ? 20.151 14.297 -12.715 1.00 96.31 108 VAL A N 1
ATOM 809 C CA . VAL A 1 108 ? 18.811 13.704 -12.767 1.00 96.31 108 VAL A CA 1
ATOM 810 C C . VAL A 1 108 ? 18.927 12.182 -12.797 1.00 96.31 108 VAL A C 1
ATOM 812 O O . VAL A 1 108 ? 19.379 11.591 -13.778 1.00 96.31 108 VAL A O 1
ATOM 815 N N . VAL A 1 109 ? 18.451 11.536 -11.738 1.00 96.12 109 VAL A N 1
ATOM 816 C CA . VAL A 1 109 ? 18.420 10.084 -11.583 1.00 96.12 109 VAL A CA 1
ATOM 817 C C . VAL A 1 109 ? 17.008 9.557 -11.819 1.00 96.12 109 VAL A C 1
ATOM 819 O O . VAL A 1 109 ? 16.020 10.034 -11.254 1.00 96.12 109 VAL A O 1
ATOM 822 N N . LYS A 1 110 ? 16.916 8.515 -12.648 1.00 96.88 110 LYS A N 1
ATOM 823 C CA . LYS A 1 110 ? 15.676 7.788 -12.934 1.00 96.88 110 LYS A CA 1
ATOM 824 C C . LYS A 1 110 ? 15.675 6.452 -12.201 1.00 96.88 110 LYS A C 1
ATOM 826 O O . LYS A 1 110 ? 16.602 5.656 -12.338 1.00 96.88 110 LYS A O 1
ATOM 831 N N . GLY A 1 111 ? 14.619 6.178 -11.439 1.00 96.06 111 GLY A N 1
ATOM 832 C CA . GLY A 1 111 ? 14.437 4.874 -10.805 1.00 96.06 111 GLY A CA 1
ATOM 833 C C . GLY A 1 111 ? 14.259 3.778 -11.855 1.00 96.06 111 GLY A C 1
ATOM 834 O O . GLY A 1 111 ? 13.324 3.845 -12.647 1.00 96.06 111 GLY A O 1
ATOM 835 N N . VAL A 1 112 ? 15.130 2.767 -11.841 1.00 97.12 112 VAL A N 1
ATOM 836 C CA . VAL A 1 112 ? 15.199 1.721 -12.881 1.00 97.12 112 VAL A CA 1
ATOM 837 C C . VAL A 1 112 ? 13.844 1.045 -13.128 1.00 97.12 112 VAL A C 1
ATOM 839 O O . VAL A 1 112 ? 13.302 1.133 -14.223 1.00 97.12 112 VAL A O 1
ATOM 842 N N . CYS A 1 113 ? 13.265 0.406 -12.104 1.00 97.50 113 CYS A N 1
ATOM 843 C CA . CYS A 1 113 ? 12.074 -0.430 -12.287 1.00 97.50 113 CYS A CA 1
ATOM 844 C C . CYS A 1 113 ? 10.793 0.384 -12.542 1.00 97.50 113 CYS A C 1
ATOM 846 O O . CYS A 1 113 ? 9.980 0.003 -13.377 1.00 97.50 113 CYS A O 1
ATOM 848 N N . SER A 1 114 ? 10.624 1.538 -11.884 1.00 96.81 114 SER A N 1
ATOM 849 C CA . SER A 1 114 ? 9.442 2.378 -12.111 1.00 96.81 114 SER A CA 1
ATOM 850 C C . SER A 1 114 ? 9.452 3.048 -13.482 1.00 96.81 114 SER A C 1
ATOM 852 O O . SER A 1 114 ? 8.398 3.153 -14.093 1.00 96.81 114 SER A O 1
ATOM 854 N N . ASN A 1 115 ? 10.616 3.461 -14.001 1.00 97.88 115 ASN A N 1
ATOM 855 C CA . ASN A 1 115 ? 10.690 3.970 -15.372 1.00 97.88 115 ASN A CA 1
ATOM 856 C C . ASN A 1 115 ? 10.460 2.846 -16.385 1.00 97.88 115 ASN A C 1
ATOM 858 O O . ASN A 1 115 ? 9.641 3.034 -17.272 1.00 97.88 115 ASN A O 1
ATOM 862 N N . PHE A 1 116 ? 11.076 1.672 -16.192 1.00 97.75 116 PHE A N 1
ATOM 863 C CA . PHE A 1 116 ? 10.807 0.484 -17.011 1.00 97.75 116 PHE A CA 1
ATOM 864 C C . PHE A 1 116 ? 9.303 0.193 -17.115 1.00 97.75 116 PHE A C 1
ATOM 866 O O . PHE A 1 116 ? 8.774 0.157 -18.219 1.00 97.75 116 PHE A O 1
ATOM 873 N N . LEU A 1 117 ? 8.602 0.075 -15.981 1.00 96.81 117 LEU A N 1
ATOM 874 C CA . LEU A 1 117 ? 7.161 -0.195 -15.959 1.00 96.81 117 LEU A CA 1
ATOM 875 C C . LEU A 1 117 ? 6.337 0.912 -16.626 1.00 96.81 117 LEU A C 1
ATOM 877 O O . LEU A 1 117 ? 5.432 0.614 -17.396 1.00 96.81 117 LEU A O 1
ATOM 881 N N . CYS A 1 118 ? 6.642 2.183 -16.358 1.00 96.31 118 CYS A N 1
ATOM 882 C CA . CYS A 1 118 ? 5.909 3.297 -16.961 1.00 96.31 118 CYS A CA 1
ATOM 883 C C . CYS A 1 118 ? 6.217 3.498 -18.459 1.00 96.31 118 CYS A C 1
ATOM 885 O O . CYS A 1 118 ? 5.489 4.240 -19.115 1.00 96.31 118 CYS A O 1
ATOM 887 N N . ASP A 1 119 ? 7.289 2.895 -18.982 1.00 97.12 119 ASP A N 1
ATOM 888 C CA . ASP A 1 119 ? 7.681 2.926 -20.399 1.00 97.12 119 ASP A CA 1
ATOM 889 C C . ASP A 1 119 ? 7.297 1.635 -21.154 1.00 97.12 119 ASP A C 1
ATOM 891 O O . ASP A 1 119 ? 7.506 1.550 -22.369 1.00 97.12 119 ASP A O 1
ATOM 895 N N . LEU A 1 120 ? 6.730 0.633 -20.464 1.00 95.12 120 LEU A N 1
ATOM 896 C CA . LEU A 1 120 ? 6.277 -0.614 -21.083 1.00 95.12 120 LEU A CA 1
ATOM 897 C C . LEU A 1 120 ? 5.219 -0.345 -22.153 1.00 95.12 120 LEU A C 1
ATOM 899 O O . LEU A 1 120 ? 4.288 0.443 -21.972 1.00 95.12 120 LEU A O 1
ATOM 903 N N . LYS A 1 121 ? 5.336 -1.062 -23.272 1.00 95.25 121 LYS A N 1
ATOM 904 C CA . LYS A 1 121 ? 4.357 -1.013 -24.358 1.00 95.25 121 LYS A CA 1
ATOM 905 C C . LYS A 1 121 ? 3.379 -2.182 -24.234 1.00 95.25 121 LYS A C 1
ATOM 907 O O . LYS A 1 121 ? 3.773 -3.264 -23.792 1.00 95.25 121 LYS A O 1
ATOM 912 N N . PRO A 1 122 ? 2.117 -2.018 -24.664 1.00 94.75 122 PRO A N 1
ATOM 913 C CA . PRO A 1 122 ? 1.196 -3.141 -24.768 1.00 94.75 122 PRO A CA 1
ATOM 914 C C . PRO A 1 122 ? 1.808 -4.289 -25.581 1.00 94.75 122 PRO A C 1
ATOM 916 O O . PRO A 1 122 ? 2.321 -4.075 -26.678 1.00 94.75 122 PRO A O 1
ATOM 919 N N . GLY A 1 123 ? 1.755 -5.505 -25.035 1.00 92.00 123 GLY A N 1
ATOM 920 C CA . GLY A 1 123 ? 2.342 -6.698 -25.656 1.00 92.00 123 GLY A CA 1
ATOM 921 C C . GLY A 1 123 ? 3.774 -7.023 -25.226 1.00 92.00 123 GLY A C 1
ATOM 922 O O . GLY A 1 123 ? 4.223 -8.125 -25.517 1.00 92.00 123 GLY A O 1
ATOM 923 N N . SER A 1 124 ? 4.463 -6.134 -24.507 1.00 93.50 124 SER A N 1
ATOM 924 C CA . SER A 1 124 ? 5.757 -6.454 -23.897 1.00 93.50 124 SER A CA 1
ATOM 925 C C . SER A 1 124 ? 5.619 -7.520 -22.807 1.00 93.50 124 SER A C 1
ATOM 927 O O . SER A 1 124 ? 4.643 -7.537 -22.054 1.00 93.50 124 SER A O 1
ATOM 929 N N . GLU A 1 125 ? 6.618 -8.393 -22.709 1.00 92.94 125 GLU A N 1
ATOM 930 C CA . GLU A 1 125 ? 6.739 -9.333 -21.599 1.00 92.94 125 GLU A CA 1
ATOM 931 C C . GLU A 1 125 ? 7.291 -8.636 -20.352 1.00 92.94 125 GLU A C 1
ATOM 933 O O . GLU A 1 125 ? 8.009 -7.639 -20.429 1.00 92.94 125 GLU A O 1
ATOM 938 N N . VAL A 1 126 ? 6.956 -9.178 -19.184 1.00 95.44 126 VAL A N 1
ATOM 939 C CA . VAL A 1 126 ? 7.450 -8.702 -17.893 1.00 95.44 126 VAL A CA 1
ATOM 940 C C . VAL A 1 126 ? 7.766 -9.897 -16.999 1.00 95.44 126 VAL A C 1
ATOM 942 O O . VAL A 1 126 ? 7.032 -10.886 -16.984 1.00 95.44 126 VAL A O 1
ATOM 945 N N . LYS A 1 127 ? 8.874 -9.811 -16.255 1.00 97.25 127 LYS A N 1
ATOM 946 C CA . LYS A 1 127 ? 9.276 -10.815 -15.261 1.00 97.25 127 LYS A CA 1
ATOM 947 C C . LYS A 1 127 ? 8.610 -10.519 -13.921 1.00 97.25 127 LYS A C 1
ATOM 949 O O . LYS A 1 127 ? 8.932 -9.513 -13.280 1.00 97.25 127 LYS A O 1
ATOM 954 N N . ILE A 1 128 ? 7.736 -11.419 -13.485 1.00 96.81 128 ILE A N 1
ATOM 955 C CA . ILE A 1 128 ? 6.934 -11.318 -12.264 1.00 96.81 128 ILE A CA 1
ATOM 956 C C . ILE A 1 128 ? 7.380 -12.377 -11.247 1.00 96.81 128 ILE A C 1
ATOM 958 O O . ILE A 1 128 ? 7.605 -13.540 -11.569 1.00 96.81 128 ILE A O 1
ATOM 962 N N . THR A 1 129 ? 7.482 -11.981 -9.981 1.00 97.62 129 THR A N 1
ATOM 963 C CA . THR A 1 129 ? 7.709 -12.870 -8.831 1.00 97.62 129 THR A CA 1
ATOM 964 C C . THR A 1 129 ? 6.570 -12.737 -7.823 1.00 97.62 129 THR A C 1
ATOM 966 O O . THR A 1 129 ? 5.897 -11.708 -7.788 1.00 97.62 129 THR A O 1
ATOM 969 N N . GLY A 1 130 ? 6.409 -13.716 -6.937 1.00 95.44 130 GLY A N 1
ATOM 970 C CA . GLY A 1 130 ? 5.375 -13.712 -5.903 1.00 95.44 130 GLY A CA 1
ATOM 971 C C . GLY A 1 130 ? 4.210 -14.655 -6.227 1.00 95.44 130 GLY A C 1
ATOM 972 O O . GLY A 1 130 ? 4.449 -15.691 -6.856 1.00 95.44 130 GLY A O 1
ATOM 973 N N . PRO A 1 131 ? 2.981 -14.357 -5.762 1.00 96.75 131 PRO A N 1
ATOM 974 C CA . PRO A 1 131 ? 2.604 -13.224 -4.896 1.00 96.75 131 PRO A CA 1
ATOM 975 C C . PRO A 1 131 ? 3.350 -13.226 -3.554 1.00 96.75 131 PRO A C 1
ATOM 977 O O . PRO A 1 131 ? 3.894 -14.253 -3.153 1.00 96.75 131 PRO A O 1
ATOM 980 N N . VAL A 1 132 ? 3.413 -12.103 -2.846 1.00 96.38 132 VAL A N 1
ATOM 981 C CA . VAL A 1 132 ? 4.016 -12.000 -1.505 1.00 96.38 132 VAL A CA 1
ATOM 982 C C . VAL A 1 132 ? 3.145 -11.155 -0.580 1.00 96.38 132 VAL A C 1
ATOM 984 O O . VAL A 1 132 ? 2.354 -10.341 -1.038 1.00 96.38 132 VAL A O 1
ATOM 987 N N . GLY A 1 133 ? 3.320 -11.330 0.729 1.00 94.06 133 GLY A N 1
ATOM 988 C CA . GLY A 1 133 ? 2.597 -10.560 1.740 1.00 94.06 133 GLY A CA 1
ATOM 989 C C . GLY A 1 133 ? 1.347 -11.268 2.262 1.00 94.06 133 GLY A C 1
ATOM 990 O O . GLY A 1 133 ? 0.684 -12.024 1.549 1.00 94.06 133 GLY A O 1
ATOM 991 N N . LYS A 1 134 ? 1.085 -11.047 3.554 1.00 94.69 134 LYS A N 1
ATOM 992 C CA . LYS A 1 134 ? -0.138 -11.446 4.270 1.00 94.69 134 LYS A CA 1
ATOM 993 C C . LYS A 1 134 ? -0.647 -10.351 5.222 1.00 94.69 134 LYS A C 1
ATOM 995 O O . LYS A 1 134 ? -1.691 -10.515 5.844 1.00 94.69 134 LYS A O 1
ATOM 1000 N N . GLU A 1 135 ? 0.094 -9.249 5.357 1.00 91.88 135 GLU A N 1
ATOM 1001 C CA . GLU A 1 135 ? -0.203 -8.209 6.342 1.00 91.88 135 GLU A CA 1
ATOM 1002 C C . GLU A 1 135 ? -1.438 -7.397 5.948 1.00 91.88 135 GLU A C 1
ATOM 1004 O O . GLU A 1 135 ? -2.276 -7.114 6.795 1.00 91.88 135 GLU A O 1
ATOM 1009 N N . MET A 1 136 ? -1.609 -7.098 4.661 1.00 93.12 136 MET A N 1
ATOM 1010 C CA . MET A 1 136 ? -2.711 -6.266 4.171 1.00 93.12 136 MET A CA 1
ATOM 1011 C C . MET A 1 136 ? -3.926 -7.082 3.695 1.00 93.12 136 MET A C 1
ATOM 1013 O O . MET A 1 136 ? -4.813 -6.526 3.057 1.00 93.12 136 MET A O 1
ATOM 1017 N N . LEU A 1 137 ? -3.993 -8.388 4.002 1.00 93.25 137 LEU A N 1
ATOM 1018 C CA . LEU A 1 137 ? -5.158 -9.218 3.664 1.00 93.25 137 LEU A CA 1
ATOM 1019 C C . LEU A 1 137 ? -6.428 -8.661 4.316 1.00 93.25 137 LEU A C 1
ATOM 1021 O O . LEU A 1 137 ? -6.395 -8.222 5.471 1.00 93.25 137 LEU A O 1
ATOM 1025 N N . MET A 1 138 ? -7.544 -8.740 3.594 1.00 90.94 138 MET A N 1
ATOM 1026 C CA . MET A 1 138 ? -8.848 -8.277 4.071 1.00 90.94 138 MET A CA 1
ATOM 1027 C C . MET A 1 138 ? -9.337 -9.061 5.303 1.00 90.94 138 MET A C 1
ATOM 1029 O O . MET A 1 138 ? -8.992 -10.240 5.449 1.00 90.94 138 MET A O 1
ATOM 1033 N N . PRO A 1 139 ? -10.167 -8.460 6.177 1.00 89.00 139 PRO A N 1
ATOM 1034 C CA . PRO A 1 139 ? -10.833 -9.180 7.259 1.00 89.00 139 PRO A CA 1
ATOM 1035 C C . PRO A 1 139 ? -11.788 -10.266 6.734 1.00 89.00 139 PRO A C 1
ATOM 1037 O O . PRO A 1 139 ? -12.329 -10.173 5.630 1.00 89.00 139 PRO A O 1
ATOM 1040 N N . LYS A 1 140 ? -12.012 -11.312 7.535 1.00 90.06 140 LYS A N 1
ATOM 1041 C CA . LYS A 1 140 ? -13.028 -12.349 7.273 1.00 90.06 140 LYS A CA 1
ATOM 1042 C C . LYS A 1 140 ? -14.448 -11.838 7.503 1.00 90.06 140 LYS A C 1
ATOM 1044 O O . LYS A 1 140 ? -15.363 -12.320 6.847 1.00 90.06 140 LYS A O 1
ATOM 1049 N N . ASP A 1 141 ? -14.623 -10.916 8.448 1.00 86.56 141 ASP A N 1
ATOM 1050 C CA . ASP A 1 141 ? -15.927 -10.354 8.793 1.00 86.56 141 ASP A CA 1
ATOM 1051 C C . ASP A 1 141 ? -16.426 -9.434 7.662 1.00 86.56 141 ASP A C 1
ATOM 1053 O O . ASP A 1 141 ? -15.799 -8.402 7.410 1.00 86.56 141 ASP A O 1
ATOM 1057 N N . PRO A 1 142 ? -17.533 -9.779 6.976 1.00 84.81 142 PRO A N 1
ATOM 1058 C CA . PRO A 1 142 ? -18.081 -8.954 5.903 1.00 84.81 142 PRO A CA 1
ATOM 1059 C C . PRO A 1 142 ? -18.716 -7.651 6.408 1.00 84.81 142 PRO A C 1
ATOM 1061 O O . PRO A 1 142 ? -18.972 -6.764 5.602 1.00 84.81 142 PRO A O 1
ATOM 1064 N N . ASN A 1 143 ? -18.961 -7.525 7.718 1.00 82.44 143 ASN A N 1
ATOM 1065 C CA . ASN A 1 143 ? -19.479 -6.314 8.360 1.00 82.44 143 ASN A CA 1
ATOM 1066 C C . ASN A 1 143 ? -18.371 -5.521 9.074 1.00 82.44 143 ASN A C 1
ATOM 1068 O O . ASN A 1 143 ? -18.662 -4.631 9.878 1.00 82.44 143 ASN A O 1
ATOM 1072 N N . ALA A 1 144 ? -17.102 -5.868 8.832 1.00 77.44 144 ALA A N 1
ATOM 1073 C CA . ALA A 1 144 ? -15.976 -5.129 9.371 1.00 77.44 144 ALA A CA 1
ATOM 1074 C C . ALA A 1 144 ? -15.981 -3.694 8.842 1.00 77.44 144 ALA A C 1
ATOM 1076 O O . ALA A 1 144 ? -16.162 -3.451 7.647 1.00 77.44 144 ALA A O 1
ATOM 1077 N N . THR A 1 145 ? -15.691 -2.746 9.725 1.00 78.62 145 THR A N 1
ATOM 1078 C CA . THR A 1 145 ? -15.465 -1.366 9.311 1.00 78.62 145 THR A CA 1
ATOM 1079 C C . THR A 1 145 ? -14.053 -1.252 8.746 1.00 78.62 145 THR A C 1
ATOM 1081 O O . THR A 1 145 ? -13.072 -1.438 9.475 1.00 78.62 145 THR A O 1
ATOM 1084 N N . ILE A 1 146 ? -13.955 -0.955 7.448 1.00 73.50 146 ILE A N 1
ATOM 1085 C CA . ILE A 1 146 ? -12.693 -0.786 6.720 1.00 73.50 146 ILE A CA 1
ATOM 1086 C C . ILE A 1 146 ? -12.586 0.666 6.247 1.00 73.50 146 ILE A C 1
ATOM 1088 O O . ILE A 1 146 ? -13.512 1.193 5.640 1.00 73.50 146 ILE A O 1
ATOM 1092 N N . ILE A 1 147 ? -11.445 1.305 6.497 1.00 65.19 147 ILE A N 1
ATOM 1093 C CA . ILE A 1 147 ? -11.190 2.703 6.119 1.00 65.19 147 ILE A CA 1
ATOM 1094 C C . ILE A 1 147 ? -10.289 2.721 4.865 1.00 65.19 147 ILE A C 1
ATOM 1096 O O . ILE A 1 147 ? -9.099 2.439 4.993 1.00 65.19 147 ILE A O 1
ATOM 1100 N N . MET A 1 148 ? -10.848 2.991 3.667 1.00 63.50 148 MET A N 1
ATOM 1101 C CA . MET A 1 148 ? -10.161 3.073 2.345 1.00 63.50 148 MET A CA 1
ATOM 1102 C C . MET A 1 148 ? -10.928 3.995 1.344 1.00 63.50 148 MET A C 1
ATOM 1104 O O . MET A 1 148 ? -12.099 4.270 1.573 1.00 63.50 148 MET A O 1
ATOM 1108 N N . GLU A 1 149 ? -10.314 4.463 0.236 1.00 48.72 149 GLU A N 1
ATOM 1109 C CA . GLU A 1 149 ? -10.779 5.615 -0.596 1.00 48.72 149 GLU A CA 1
ATOM 1110 C C . GLU A 1 149 ? -11.103 5.310 -2.088 1.00 48.72 149 GLU A C 1
ATOM 1112 O O . GLU A 1 149 ? -10.194 4.817 -2.736 1.00 48.72 149 GLU A O 1
ATOM 1117 N N . PHE A 1 150 ? -12.279 5.696 -2.662 1.00 59.81 150 PHE A N 1
ATOM 1118 C CA . PHE A 1 150 ? -12.599 5.867 -4.118 1.00 59.81 150 PHE A CA 1
ATOM 1119 C C . PHE A 1 150 ? -13.988 6.532 -4.401 1.00 59.81 150 PHE A C 1
ATOM 1121 O O . PHE A 1 150 ? -14.997 6.109 -3.853 1.00 59.81 150 PHE A O 1
ATOM 1128 N N . GLU A 1 151 ? -14.110 7.501 -5.329 1.00 56.66 151 GLU A N 1
ATOM 1129 C CA . GLU A 1 151 ? -15.367 8.275 -5.572 1.00 56.66 151 GLU A CA 1
ATOM 1130 C C . GLU A 1 151 ? -16.549 7.452 -6.106 1.00 56.66 151 GLU A C 1
ATOM 1132 O O . GLU A 1 151 ? -17.666 7.573 -5.613 1.00 56.66 151 GLU A O 1
ATOM 1137 N N . LYS A 1 152 ? -16.324 6.563 -7.082 1.00 58.84 152 LYS A N 1
ATOM 1138 C CA . LYS A 1 152 ? -17.387 5.679 -7.606 1.00 58.84 152 LYS A CA 1
ATOM 1139 C C . LYS A 1 152 ? -17.868 4.660 -6.574 1.00 58.84 152 LYS A C 1
ATOM 1141 O O . LYS A 1 152 ? -18.983 4.156 -6.673 1.00 58.84 152 LYS A O 1
ATOM 1146 N N . MET A 1 153 ? -17.034 4.354 -5.581 1.00 70.06 153 MET A N 1
ATOM 1147 C CA . MET A 1 153 ? -17.427 3.481 -4.481 1.00 70.06 153 MET A CA 1
ATOM 1148 C C . MET A 1 153 ? -18.361 4.187 -3.500 1.00 70.06 153 MET A C 1
ATOM 1150 O O . MET A 1 153 ? -19.115 3.499 -2.829 1.00 70.06 153 MET A O 1
ATOM 1154 N N . VAL A 1 154 ? -18.391 5.525 -3.466 1.00 72.12 154 VAL A N 1
ATOM 1155 C CA . VAL A 1 154 ? -19.387 6.279 -2.684 1.00 72.12 154 VAL A CA 1
ATOM 1156 C C . VAL A 1 154 ? -20.786 6.053 -3.251 1.00 72.12 154 VAL A C 1
ATOM 1158 O O . VAL A 1 154 ? -21.713 5.758 -2.505 1.00 72.12 154 VAL A O 1
ATOM 1161 N N . GLU A 1 155 ? -20.935 6.113 -4.576 1.00 69.56 155 GLU A N 1
ATOM 1162 C CA . GLU A 1 155 ? -22.229 5.887 -5.230 1.00 69.56 155 GLU A CA 1
ATOM 1163 C C . GLU A 1 155 ? -22.732 4.448 -5.026 1.00 69.56 155 GLU A C 1
ATOM 1165 O O . GLU A 1 155 ? -23.901 4.236 -4.716 1.00 69.56 155 GLU A O 1
ATOM 1170 N N . ILE A 1 156 ? -21.844 3.458 -5.157 1.00 75.75 156 ILE A N 1
ATOM 1171 C CA . ILE A 1 156 ? -22.196 2.033 -5.035 1.00 75.75 156 ILE A CA 1
ATOM 1172 C C . ILE A 1 156 ? -22.352 1.608 -3.568 1.00 75.75 156 ILE A C 1
ATOM 1174 O O . ILE A 1 156 ? -23.234 0.818 -3.236 1.00 75.75 156 ILE A O 1
ATOM 1178 N N . GLY A 1 157 ? -21.472 2.095 -2.696 1.00 74.44 157 GLY A N 1
ATOM 1179 C CA . GLY A 1 157 ? -21.406 1.719 -1.285 1.00 74.44 157 GLY A CA 1
ATOM 1180 C C . GLY A 1 157 ? -22.432 2.434 -0.409 1.00 74.44 157 GLY A C 1
ATOM 1181 O O . GLY A 1 157 ? -22.741 1.940 0.677 1.00 74.44 157 GLY A O 1
ATOM 1182 N N . GLY A 1 158 ? -22.985 3.559 -0.877 1.00 81.81 158 GLY A N 1
ATOM 1183 C CA . GLY A 1 158 ? -23.977 4.342 -0.147 1.00 81.81 158 GLY A CA 1
ATOM 1184 C C . GLY A 1 158 ? -23.475 4.731 1.244 1.00 81.81 158 GLY A C 1
ATOM 1185 O O . GLY A 1 158 ? -22.351 5.194 1.405 1.00 81.81 158 GLY A O 1
ATOM 1186 N N . GLU A 1 159 ? -24.292 4.492 2.270 1.00 85.44 159 GLU A N 1
ATOM 1187 C CA . GLU A 1 159 ? -23.961 4.819 3.667 1.00 85.44 159 GLU A CA 1
ATOM 1188 C C . GLU A 1 159 ? -22.792 3.995 4.242 1.00 85.44 159 GLU A C 1
ATOM 1190 O O . GLU A 1 159 ? -22.213 4.377 5.256 1.00 85.44 159 GLU A O 1
ATOM 1195 N N . ASN A 1 160 ? -22.411 2.887 3.595 1.00 82.69 160 ASN A N 1
ATOM 1196 C CA . ASN A 1 160 ? -21.330 2.010 4.056 1.00 82.69 160 ASN A CA 1
ATOM 1197 C C . ASN A 1 160 ? -19.949 2.417 3.523 1.00 82.69 160 ASN A C 1
ATOM 1199 O O . ASN A 1 160 ? -18.959 1.754 3.835 1.00 82.69 160 ASN A O 1
ATOM 1203 N N . PHE A 1 161 ? -19.867 3.469 2.703 1.00 83.50 161 PHE A N 1
ATOM 1204 C CA . PHE A 1 161 ? -18.611 3.922 2.122 1.00 83.50 161 PHE A CA 1
ATOM 1205 C C . PHE A 1 161 ? -18.437 5.433 2.252 1.00 83.50 161 PHE A C 1
ATOM 1207 O O . PHE A 1 161 ? -19.228 6.223 1.739 1.00 83.50 161 PHE A O 1
ATOM 1214 N N . ARG A 1 162 ? -17.346 5.834 2.904 1.00 85.88 162 ARG A N 1
ATOM 1215 C CA . ARG A 1 162 ? -16.979 7.233 3.110 1.00 85.88 162 ARG A CA 1
ATOM 1216 C C . ARG A 1 162 ? -15.628 7.521 2.468 1.00 85.88 162 ARG A C 1
ATOM 1218 O O . ARG A 1 162 ? -14.697 6.734 2.602 1.00 85.88 162 ARG A O 1
ATOM 1225 N N . LEU A 1 163 ? -15.534 8.670 1.804 1.00 85.50 163 LEU A N 1
ATOM 1226 C CA . LEU A 1 163 ? -14.338 9.131 1.112 1.00 85.50 163 LEU A CA 1
ATOM 1227 C C . LEU A 1 163 ? -13.968 10.542 1.556 1.00 85.50 163 LEU A C 1
ATOM 1229 O O . LEU A 1 163 ? -14.777 11.459 1.440 1.00 85.50 163 LEU A O 1
ATOM 1233 N N . ASP A 1 164 ? -12.717 10.718 1.965 1.00 88.88 164 ASP A N 1
ATOM 1234 C CA . ASP A 1 164 ? -12.153 12.012 2.323 1.00 88.88 164 ASP A CA 1
ATOM 1235 C C . ASP A 1 164 ? -10.812 12.204 1.604 1.00 88.88 164 ASP A C 1
ATOM 1237 O O . ASP A 1 164 ? -9.890 11.413 1.774 1.00 88.88 164 ASP A O 1
ATOM 1241 N N . PHE A 1 165 ? -10.680 13.280 0.824 1.00 89.25 165 PHE A N 1
ATOM 1242 C CA . PHE A 1 165 ? -9.418 13.637 0.172 1.00 89.25 165 PHE A CA 1
ATOM 1243 C C . PHE A 1 165 ? -8.601 14.632 1.003 1.00 89.25 165 PHE A C 1
ATOM 1245 O O . PHE A 1 165 ? -9.134 15.587 1.581 1.00 89.25 165 PHE A O 1
ATOM 1252 N N . ALA A 1 166 ? -7.276 14.468 0.987 1.00 90.31 166 ALA A N 1
ATOM 1253 C CA . ALA A 1 166 ? -6.323 15.390 1.604 1.00 90.31 166 ALA A CA 1
ATOM 1254 C C . ALA A 1 166 ? -5.340 15.961 0.564 1.00 90.31 166 ALA A C 1
ATOM 1256 O O . ALA A 1 166 ? -4.276 15.394 0.294 1.00 90.31 166 ALA A O 1
ATOM 1257 N N . VAL A 1 167 ? -5.695 17.101 -0.043 1.00 92.44 167 VAL A N 1
ATOM 1258 C CA . VAL A 1 167 ? -4.925 17.707 -1.145 1.00 92.44 167 VAL A CA 1
ATOM 1259 C C . VAL A 1 167 ? -3.996 18.806 -0.621 1.00 92.44 167 VAL A C 1
ATOM 1261 O O . VAL A 1 167 ? -4.286 19.998 -0.699 1.00 92.44 167 VAL A O 1
ATOM 1264 N N . SER A 1 168 ? -2.833 18.405 -0.103 1.00 90.94 168 SER A N 1
ATOM 1265 C CA . SER A 1 168 ? -1.887 19.274 0.636 1.00 90.94 168 SER A CA 1
ATOM 1266 C C . SER A 1 168 ? -1.418 20.568 -0.049 1.00 90.94 168 SER A C 1
ATOM 1268 O O . SER A 1 168 ? -0.872 21.446 0.623 1.00 90.94 168 SER A O 1
ATOM 1270 N N . ARG A 1 169 ? -1.559 20.691 -1.374 1.00 91.56 169 ARG A N 1
ATOM 1271 C CA . ARG A 1 169 ? -1.159 21.884 -2.146 1.00 91.56 169 ARG A CA 1
ATOM 1272 C C . ARG A 1 169 ? -2.319 22.818 -2.491 1.00 91.56 169 ARG A C 1
ATOM 1274 O O . ARG A 1 169 ? -2.061 23.912 -2.976 1.00 91.56 169 ARG A O 1
ATOM 1281 N N . GLU A 1 170 ? -3.551 22.393 -2.242 1.00 93.94 170 GLU A N 1
ATOM 1282 C CA . GLU A 1 170 ? -4.774 23.107 -2.638 1.00 93.94 170 GLU A CA 1
ATOM 1283 C C . GLU A 1 170 ? -5.692 23.381 -1.445 1.00 93.94 170 GLU A C 1
ATOM 1285 O O . GLU A 1 170 ? -6.499 24.304 -1.477 1.00 93.94 170 GLU A O 1
ATOM 1290 N N . GLN A 1 171 ? -5.555 22.596 -0.378 1.00 94.81 171 GLN A N 1
ATOM 1291 C CA . GLN A 1 171 ? -6.387 22.665 0.812 1.00 94.81 171 GLN A CA 1
ATOM 1292 C C . GLN A 1 171 ? -5.540 23.016 2.037 1.00 94.81 171 GLN A C 1
ATOM 1294 O O . GLN A 1 171 ? -4.415 22.527 2.208 1.00 94.81 171 GLN A O 1
ATOM 1299 N N . THR A 1 172 ? -6.123 23.818 2.924 1.00 96.19 172 THR A N 1
ATOM 1300 C CA . THR A 1 172 ? -5.568 24.155 4.236 1.00 96.19 172 THR A CA 1
ATO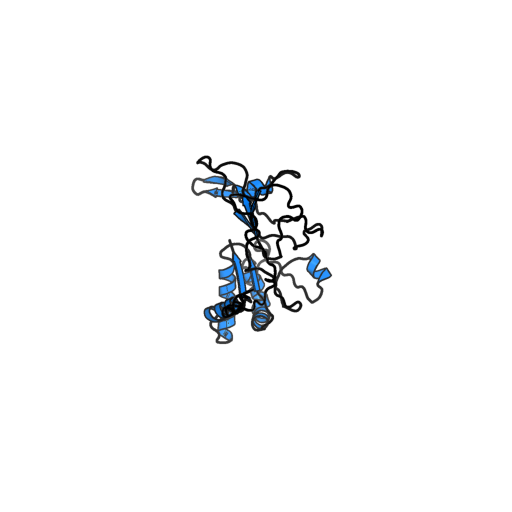M 1301 C C . THR A 1 172 ? -6.617 23.968 5.322 1.00 96.19 172 THR A C 1
ATOM 1303 O O . THR A 1 172 ? -7.807 24.138 5.058 1.00 96.19 172 THR A O 1
ATOM 1306 N N . ASN A 1 173 ? -6.193 23.641 6.542 1.00 94.25 173 ASN A N 1
ATOM 1307 C CA . ASN A 1 173 ? -7.095 23.642 7.696 1.00 94.25 173 ASN A CA 1
ATOM 1308 C C . ASN A 1 173 ? -7.351 25.076 8.206 1.00 94.25 173 ASN A C 1
ATOM 1310 O O . ASN A 1 173 ? -6.818 26.052 7.672 1.00 94.25 173 ASN A O 1
ATOM 1314 N N . ALA A 1 174 ? -8.140 25.205 9.277 1.00 92.88 174 ALA A N 1
ATOM 1315 C CA . ALA A 1 174 ? -8.457 26.496 9.897 1.00 92.88 174 ALA A CA 1
ATOM 1316 C C . ALA A 1 174 ? -7.223 27.265 10.419 1.00 92.88 174 ALA A C 1
ATOM 1318 O O . ALA A 1 174 ? -7.270 28.487 10.526 1.00 92.88 174 ALA A O 1
ATOM 1319 N N . ALA A 1 175 ? -6.119 26.570 10.718 1.00 93.19 175 ALA A N 1
ATOM 1320 C CA . ALA A 1 175 ? -4.854 27.170 11.144 1.00 93.19 175 ALA A CA 1
ATOM 1321 C C . ALA A 1 175 ? -3.942 27.569 9.963 1.00 93.19 175 ALA A C 1
ATOM 1323 O O . ALA A 1 175 ? -2.840 28.071 10.176 1.00 93.19 175 ALA A O 1
ATOM 1324 N N . GLY A 1 176 ? -4.384 27.361 8.716 1.00 94.06 176 GLY A N 1
ATOM 1325 C CA . GLY A 1 176 ? -3.595 27.630 7.511 1.00 94.06 176 GLY A CA 1
ATOM 1326 C C . GLY A 1 176 ? -2.536 26.564 7.208 1.00 94.06 176 GLY A C 1
ATOM 1327 O O . GLY A 1 176 ? -1.691 26.760 6.334 1.00 94.06 176 GLY A O 1
ATOM 1328 N N . GLU A 1 177 ? -2.561 25.429 7.904 1.00 94.25 177 GLU A N 1
ATOM 1329 C CA . GLU A 1 177 ? -1.639 24.321 7.676 1.00 94.25 177 GLU A CA 1
ATOM 1330 C C . GLU A 1 177 ? -2.064 23.516 6.448 1.00 94.25 177 GLU A C 1
ATOM 1332 O O . GLU A 1 177 ? -3.252 23.360 6.166 1.00 94.25 177 GLU A O 1
ATOM 1337 N N . LYS A 1 178 ? -1.088 22.957 5.725 1.00 95.38 178 LYS A N 1
ATOM 1338 C CA . LYS A 1 178 ? -1.346 22.114 4.549 1.00 95.38 178 LYS A CA 1
ATOM 1339 C C . LYS A 1 178 ? -2.189 20.892 4.915 1.00 95.38 178 LYS A C 1
ATOM 1341 O O . LYS A 1 178 ? -1.912 20.215 5.908 1.00 95.38 178 LYS A O 1
ATOM 1346 N N . MET A 1 179 ? -3.153 20.560 4.059 1.00 95.38 179 MET A N 1
ATOM 1347 C CA . MET A 1 179 ? -4.028 19.402 4.245 1.00 95.38 179 MET A CA 1
ATOM 1348 C C . MET A 1 179 ? -3.332 18.084 3.867 1.00 95.38 179 MET A C 1
ATOM 1350 O O . MET A 1 179 ? -3.491 17.570 2.761 1.00 95.38 179 MET A O 1
ATOM 1354 N N . TYR A 1 180 ? -2.519 17.547 4.773 1.00 92.12 180 TYR A N 1
ATOM 1355 C CA . TYR A 1 180 ? -2.041 16.165 4.700 1.00 92.12 180 TYR A CA 1
ATOM 1356 C C . TYR A 1 180 ? -3.081 15.198 5.287 1.00 92.12 180 TYR A C 1
ATOM 1358 O O . TYR A 1 180 ? -4.062 15.635 5.887 1.00 92.12 180 TYR A O 1
ATOM 1366 N N . ILE A 1 181 ? -2.868 13.885 5.137 1.00 90.88 181 ILE A N 1
ATOM 1367 C CA . ILE A 1 181 ? -3.809 12.862 5.628 1.00 90.88 181 ILE A CA 1
ATOM 1368 C C . ILE A 1 181 ? -4.092 13.016 7.124 1.00 90.88 181 ILE A C 1
ATOM 1370 O O . ILE A 1 181 ? -5.248 13.037 7.527 1.00 90.88 181 ILE A O 1
ATOM 1374 N N . GLN A 1 182 ? -3.058 13.234 7.938 1.00 89.19 182 GLN A N 1
ATOM 1375 C CA . GLN A 1 182 ? -3.219 13.470 9.368 1.00 89.19 182 GLN A CA 1
ATOM 1376 C C . GLN A 1 182 ? -4.019 14.756 9.633 1.00 89.19 182 GLN A C 1
ATOM 1378 O O . GLN A 1 182 ? -4.899 14.773 10.485 1.00 89.19 182 GLN A O 1
ATOM 1383 N N . THR A 1 183 ? -3.805 15.809 8.839 1.00 92.88 183 THR A N 1
ATOM 1384 C CA . THR A 1 183 ? -4.564 17.059 8.954 1.00 92.88 183 THR A CA 1
ATOM 1385 C C . THR A 1 183 ? -6.056 16.833 8.692 1.00 92.88 183 THR A C 1
ATOM 1387 O O . THR A 1 183 ? -6.879 17.350 9.440 1.00 92.88 183 THR A O 1
ATOM 1390 N N . ARG A 1 184 ? -6.407 16.019 7.685 1.00 93.50 184 ARG A N 1
ATOM 1391 C CA . ARG A 1 184 ? -7.800 15.650 7.383 1.00 93.50 184 ARG A CA 1
ATOM 1392 C C . ARG A 1 184 ? -8.390 14.748 8.466 1.00 93.50 184 ARG A C 1
ATOM 1394 O O . ARG A 1 184 ? -9.486 15.004 8.943 1.00 93.50 184 ARG A O 1
ATOM 1401 N N . MET A 1 185 ? -7.651 13.730 8.909 1.00 90.81 185 MET A N 1
ATOM 1402 C CA . MET A 1 185 ? -8.079 12.842 10.000 1.00 90.81 185 MET A CA 1
ATOM 1403 C C . MET A 1 185 ? -8.350 13.612 11.296 1.00 90.81 185 MET A C 1
ATOM 1405 O O . MET A 1 185 ? -9.250 13.244 12.047 1.00 90.81 185 MET A O 1
ATOM 1409 N N . ALA A 1 186 ? -7.613 14.698 11.551 1.00 91.94 186 ALA A N 1
ATOM 1410 C CA . ALA A 1 186 ? -7.818 15.544 12.721 1.00 91.94 186 ALA A CA 1
ATOM 1411 C C . ALA A 1 186 ? -9.225 16.172 12.781 1.00 91.94 186 ALA A C 1
ATOM 1413 O O . ALA A 1 186 ? -9.703 16.448 13.882 1.00 91.94 186 ALA A O 1
ATOM 1414 N N . GLU A 1 187 ? -9.893 16.366 11.637 1.00 93.44 187 GLU A N 1
ATOM 1415 C CA . GLU A 1 187 ? -11.268 16.887 11.557 1.00 93.44 187 GLU A CA 1
ATOM 1416 C C . GLU A 1 187 ? -12.303 15.880 12.082 1.00 93.44 187 GLU A C 1
ATOM 1418 O O . GLU A 1 187 ? -13.348 16.279 12.589 1.00 93.44 187 GLU A O 1
ATOM 1423 N N . TYR A 1 188 ? -11.980 14.583 12.041 1.00 93.12 188 TYR A N 1
ATOM 1424 C CA . TYR A 1 188 ? -12.858 13.478 12.451 1.00 93.12 188 TYR A CA 1
ATOM 1425 C C . TYR A 1 188 ? -12.261 12.644 13.588 1.00 93.12 188 TYR A C 1
ATOM 1427 O O . TYR A 1 188 ? -12.670 11.513 13.836 1.00 93.12 188 TYR A O 1
ATOM 1435 N N . LYS A 1 189 ? -11.263 13.184 14.289 1.00 91.19 189 LYS A N 1
ATOM 1436 C CA . LYS A 1 189 ? -10.430 12.441 15.245 1.00 91.19 189 LYS A CA 1
ATOM 1437 C C . LYS A 1 189 ? -11.220 11.764 16.368 1.00 91.19 189 LYS A C 1
ATOM 1439 O O . LYS A 1 189 ? -10.849 10.677 16.790 1.00 91.19 189 LYS A O 1
ATOM 1444 N N . GLU A 1 190 ? -12.308 12.380 16.830 1.00 93.19 190 GLU A N 1
ATOM 1445 C CA . GLU A 1 190 ? -13.172 11.809 17.872 1.00 93.19 190 GLU A CA 1
ATOM 1446 C C . GLU A 1 190 ? -13.976 10.619 17.333 1.00 93.19 190 GLU A C 1
ATOM 1448 O O . GLU A 1 190 ? -13.977 9.554 17.942 1.00 93.19 190 GLU A O 1
ATOM 1453 N N . GLU A 1 191 ? -14.569 10.750 16.144 1.00 93.44 191 GLU A N 1
ATOM 1454 C CA . GLU A 1 191 ? -15.267 9.657 15.456 1.00 93.44 191 GLU A CA 1
ATOM 1455 C C . GLU A 1 191 ? -14.322 8.477 15.188 1.00 93.44 191 GLU A C 1
ATOM 1457 O O . GLU A 1 191 ? -14.630 7.337 15.537 1.00 93.44 191 GLU A O 1
ATOM 1462 N N . LEU A 1 192 ? -13.139 8.755 14.630 1.00 92.81 192 LEU A N 1
ATOM 1463 C CA . LEU A 1 192 ? -12.123 7.744 14.336 1.00 92.81 192 LEU A CA 1
ATOM 1464 C C . LEU A 1 192 ? -11.652 7.021 15.604 1.00 92.81 192 LEU A C 1
ATOM 1466 O O . LEU A 1 192 ? -11.436 5.809 15.574 1.00 92.81 192 LEU A O 1
ATOM 1470 N N . TRP A 1 193 ? -11.520 7.739 16.720 1.00 94.94 193 TRP A N 1
ATOM 1471 C CA . TRP A 1 193 ? -11.173 7.150 18.011 1.00 94.94 193 TRP A CA 1
ATOM 1472 C C . TRP A 1 193 ? -12.267 6.215 18.536 1.00 94.94 193 TRP A C 1
ATOM 1474 O O . TRP A 1 193 ? -11.975 5.080 18.920 1.00 94.94 193 TRP A O 1
ATOM 1484 N N . GLU A 1 194 ? -13.533 6.639 18.493 1.00 94.88 194 GLU A N 1
ATOM 1485 C CA . GLU A 1 194 ? -14.667 5.789 18.881 1.00 94.88 194 GLU A CA 1
ATOM 1486 C C . GLU A 1 194 ? -14.801 4.556 17.986 1.00 94.88 194 GLU A C 1
ATOM 1488 O O . GLU A 1 194 ? -15.127 3.468 18.463 1.00 94.88 194 GLU A O 1
ATOM 1493 N N . MET A 1 195 ? -14.523 4.690 16.687 1.00 93.94 195 MET A N 1
ATOM 1494 C CA . MET A 1 195 ? -14.464 3.547 15.778 1.00 93.94 195 MET A CA 1
ATOM 1495 C C . MET A 1 195 ? -13.335 2.600 16.173 1.00 93.94 195 MET A C 1
ATOM 1497 O O . MET A 1 195 ? -13.573 1.397 16.263 1.00 93.94 195 MET A O 1
ATOM 1501 N N . LEU A 1 196 ? -12.132 3.112 16.441 1.00 94.25 196 LEU A N 1
ATOM 1502 C CA . LEU A 1 196 ? -10.965 2.285 16.752 1.00 94.25 196 LEU A CA 1
ATOM 1503 C C . LEU A 1 196 ? -11.147 1.434 18.014 1.00 94.25 196 LEU A C 1
ATOM 1505 O O . LEU A 1 196 ? -10.628 0.322 18.075 1.00 94.25 196 LEU A O 1
ATOM 1509 N N . LYS A 1 197 ? -11.926 1.922 18.983 1.00 92.88 197 LYS A N 1
ATOM 1510 C CA . LYS A 1 197 ? -12.276 1.181 20.203 1.00 92.88 197 LYS A CA 1
ATOM 1511 C C . LYS A 1 197 ? -13.156 -0.051 19.953 1.00 92.88 197 LYS A C 1
ATOM 1513 O O . LYS A 1 197 ? -13.269 -0.891 20.841 1.00 92.88 197 LYS A O 1
ATOM 1518 N N . LYS A 1 198 ? -13.777 -0.184 18.776 1.00 94.81 198 LYS A N 1
ATOM 1519 C CA . LYS A 1 198 ? -14.629 -1.333 18.429 1.00 94.81 198 LYS A CA 1
ATOM 1520 C C . LYS A 1 198 ? -13.792 -2.524 17.954 1.00 94.81 198 LYS A C 1
ATOM 1522 O O . LYS A 1 198 ? -12.908 -2.395 17.107 1.00 94.81 198 LYS A O 1
ATOM 1527 N N . ASP A 1 199 ? -14.154 -3.721 18.408 1.00 91.75 199 ASP A N 1
ATOM 1528 C CA . ASP A 1 199 ? -13.455 -4.976 18.079 1.00 91.75 199 ASP A CA 1
ATOM 1529 C C . ASP A 1 199 ? -13.547 -5.394 16.598 1.00 91.75 199 ASP A C 1
ATOM 1531 O O . ASP A 1 199 ? -12.809 -6.283 16.152 1.00 91.75 199 ASP A O 1
ATOM 1535 N N . ASN A 1 200 ? -14.453 -4.767 15.840 1.00 92.62 200 ASN A N 1
ATOM 1536 C CA . ASN A 1 200 ? -14.679 -4.994 14.413 1.00 92.62 200 ASN A CA 1
ATOM 1537 C C . ASN A 1 200 ? -14.098 -3.888 13.509 1.00 92.62 200 ASN A C 1
ATOM 1539 O O . ASN A 1 200 ? -14.370 -3.881 12.308 1.00 92.62 200 ASN A O 1
ATOM 1543 N N . THR A 1 201 ? -13.302 -2.967 14.058 1.00 94.12 201 THR A N 1
ATOM 1544 C CA . THR A 1 201 ? -12.610 -1.934 13.275 1.00 94.12 201 THR A CA 1
ATOM 1545 C C . THR A 1 201 ? -11.209 -2.393 12.902 1.00 94.12 201 THR A C 1
ATOM 1547 O O . THR A 1 201 ? -10.452 -2.863 13.755 1.00 94.12 201 THR A O 1
ATOM 1550 N N . TYR A 1 202 ? -10.858 -2.230 11.625 1.00 93.12 202 TYR A N 1
ATOM 1551 C CA . TYR A 1 202 ? -9.544 -2.567 11.086 1.00 93.12 202 TYR A CA 1
ATOM 1552 C C . TYR A 1 202 ? -8.972 -1.368 10.331 1.00 93.12 202 TYR A C 1
ATOM 1554 O O . TYR A 1 202 ? -9.583 -0.848 9.399 1.00 93.12 202 TYR A O 1
ATOM 1562 N N . VAL A 1 203 ? -7.769 -0.950 10.717 1.00 93.12 203 VAL A N 1
ATOM 1563 C CA . VAL A 1 203 ? -7.023 0.131 10.070 1.00 93.12 203 VAL A CA 1
ATOM 1564 C C . VAL A 1 203 ? -5.976 -0.468 9.143 1.00 93.12 203 VAL A C 1
ATOM 1566 O O . VAL A 1 203 ? -5.179 -1.318 9.550 1.00 93.12 203 VAL A O 1
ATOM 1569 N N . TYR A 1 204 ? -5.962 0.011 7.902 1.00 90.81 204 TYR A N 1
ATOM 1570 C CA . TYR A 1 204 ? -4.962 -0.316 6.895 1.00 90.81 204 TYR A CA 1
ATOM 1571 C C . TYR A 1 204 ? -4.257 0.967 6.469 1.00 90.81 204 TYR A C 1
ATOM 1573 O O . TYR A 1 204 ? -4.898 1.962 6.148 1.00 90.81 204 TYR A O 1
ATOM 1581 N N . MET A 1 205 ? -2.928 0.949 6.480 1.00 90.19 205 MET A N 1
ATOM 1582 C CA . MET A 1 205 ? -2.102 2.087 6.096 1.00 90.19 205 MET A CA 1
ATOM 1583 C C . MET A 1 205 ? -1.061 1.635 5.083 1.00 90.19 205 MET A C 1
ATOM 1585 O O . MET A 1 205 ? -0.277 0.726 5.359 1.00 90.19 205 MET A O 1
ATOM 1589 N N . CYS A 1 206 ? -1.050 2.278 3.919 1.00 89.06 206 CYS A N 1
ATOM 1590 C CA . CYS A 1 206 ? -0.102 1.998 2.851 1.00 89.06 206 CYS A CA 1
ATOM 1591 C C . CYS A 1 206 ? 0.390 3.299 2.218 1.00 89.06 206 CYS A C 1
ATOM 1593 O O . CYS A 1 206 ? -0.397 4.228 2.033 1.00 89.06 206 CYS A O 1
ATOM 1595 N N . GLY A 1 207 ? 1.677 3.369 1.878 1.00 89.31 207 GLY A N 1
ATOM 1596 C CA . GLY A 1 207 ? 2.234 4.513 1.161 1.00 89.31 207 GLY A CA 1
ATOM 1597 C C . GLY A 1 207 ? 3.645 4.889 1.592 1.00 89.31 207 GLY A C 1
ATOM 1598 O O . GLY A 1 207 ? 4.483 4.033 1.859 1.00 89.31 207 GLY A O 1
ATOM 1599 N N . LEU A 1 208 ? 3.919 6.194 1.610 1.00 85.62 208 LEU A N 1
ATOM 1600 C CA . LEU A 1 208 ? 5.255 6.726 1.868 1.00 85.62 208 LEU A CA 1
ATOM 1601 C C . LEU A 1 208 ? 5.663 6.537 3.326 1.00 85.62 208 LEU A C 1
ATOM 1603 O O . LEU A 1 208 ? 4.949 6.957 4.240 1.00 85.62 208 LEU A O 1
ATOM 1607 N N . LYS A 1 209 ? 6.873 6.018 3.538 1.00 88.25 209 LYS A N 1
ATOM 1608 C CA . LYS A 1 209 ? 7.490 5.989 4.865 1.00 88.25 209 LYS A CA 1
ATOM 1609 C C . LYS A 1 209 ? 7.522 7.384 5.498 1.00 88.25 209 LYS A C 1
ATOM 1611 O O . LYS A 1 209 ? 7.996 8.347 4.895 1.00 88.25 209 LYS A O 1
ATOM 1616 N N . GLY A 1 210 ? 7.052 7.473 6.737 1.00 86.81 210 GLY A N 1
ATOM 1617 C CA . GLY A 1 210 ? 6.925 8.706 7.509 1.00 86.81 210 GLY A CA 1
ATOM 1618 C C . GLY A 1 210 ? 5.487 9.208 7.637 1.00 86.81 210 GLY A C 1
ATOM 1619 O O . GLY A 1 210 ? 5.224 9.997 8.546 1.00 86.81 210 GLY A O 1
ATOM 1620 N N . MET A 1 211 ? 4.546 8.737 6.805 1.00 86.31 211 MET A N 1
ATOM 1621 C CA . MET A 1 211 ? 3.126 9.087 6.961 1.00 86.31 211 MET A CA 1
ATOM 1622 C C . MET A 1 211 ? 2.552 8.589 8.293 1.00 86.31 211 MET A C 1
ATOM 1624 O O . MET A 1 211 ? 1.699 9.242 8.890 1.00 86.31 211 MET A O 1
ATOM 1628 N N . GLU A 1 212 ? 3.068 7.466 8.798 1.00 89.69 212 GLU A N 1
ATOM 1629 C CA . GLU A 1 212 ? 2.643 6.852 10.051 1.00 89.69 212 GLU A CA 1
ATOM 1630 C C . GLU A 1 212 ? 2.917 7.738 11.265 1.00 89.69 212 GLU A C 1
ATOM 1632 O O . GLU A 1 212 ? 2.179 7.663 12.242 1.00 89.69 212 GLU A O 1
ATOM 1637 N N . LYS A 1 213 ? 3.944 8.596 11.196 1.00 90.56 213 LYS A N 1
ATOM 1638 C CA . LYS A 1 213 ? 4.324 9.471 12.307 1.00 90.56 213 LYS A CA 1
ATOM 1639 C C . LYS A 1 213 ? 3.246 10.516 12.579 1.00 90.56 213 LYS A C 1
ATOM 1641 O O . LYS A 1 213 ? 2.817 10.656 13.714 1.00 90.56 213 LYS A O 1
ATOM 1646 N N . GLY A 1 214 ? 2.782 11.205 11.535 1.00 88.25 214 GLY A N 1
ATOM 1647 C CA . GLY A 1 214 ? 1.743 12.227 11.688 1.00 88.25 214 GLY A CA 1
ATOM 1648 C C . GLY A 1 214 ? 0.419 11.645 12.184 1.00 88.25 214 GLY A C 1
ATOM 1649 O O . GLY A 1 214 ? -0.310 12.311 12.909 1.00 88.25 214 GLY A O 1
ATOM 1650 N N . ILE A 1 215 ? 0.125 10.393 11.824 1.00 89.75 215 ILE A N 1
ATOM 1651 C CA . ILE A 1 215 ? -1.044 9.675 12.336 1.00 89.75 215 ILE A CA 1
ATOM 1652 C C . ILE A 1 215 ? -0.827 9.300 13.806 1.00 89.75 215 ILE A C 1
ATOM 1654 O O . ILE A 1 215 ? -1.707 9.555 14.620 1.00 89.75 215 ILE A O 1
ATOM 1658 N N . ASP A 1 216 ? 0.340 8.760 14.168 1.00 92.88 216 ASP A N 1
ATOM 1659 C CA . ASP A 1 216 ? 0.669 8.438 15.562 1.00 92.88 216 ASP A CA 1
ATOM 1660 C C . ASP A 1 216 ? 0.561 9.656 16.482 1.00 92.88 216 ASP A C 1
ATOM 1662 O O . ASP A 1 216 ? -0.018 9.530 17.557 1.00 92.88 216 ASP A O 1
ATOM 1666 N N . ASP A 1 217 ? 1.036 10.826 16.051 1.00 91.00 217 ASP A N 1
ATOM 1667 C CA . ASP A 1 217 ? 0.967 12.062 16.839 1.00 91.00 217 ASP A CA 1
ATOM 1668 C C . ASP A 1 217 ? -0.492 12.416 17.211 1.00 91.00 217 ASP A C 1
ATOM 1670 O O . ASP A 1 217 ? -0.780 12.747 18.359 1.00 91.00 217 ASP A O 1
ATOM 1674 N N . ILE A 1 218 ? -1.445 12.246 16.283 1.00 90.25 218 ILE A N 1
ATOM 1675 C CA . ILE A 1 218 ? -2.880 12.469 16.551 1.00 90.25 218 ILE A CA 1
ATOM 1676 C C . ILE A 1 218 ? -3.441 11.422 17.515 1.00 90.25 218 ILE A C 1
ATOM 1678 O O . ILE A 1 218 ? -4.232 11.744 18.405 1.00 90.25 218 ILE A O 1
ATOM 1682 N N . MET A 1 219 ? -3.061 10.159 17.328 1.00 92.88 219 MET A N 1
ATOM 1683 C CA . MET A 1 219 ? -3.588 9.054 18.126 1.00 92.88 219 MET A CA 1
ATOM 1684 C C . MET A 1 219 ? -3.070 9.077 19.568 1.00 92.88 219 MET A C 1
ATOM 1686 O O . MET A 1 219 ? -3.809 8.692 20.471 1.00 92.88 219 MET A O 1
ATOM 1690 N N . VAL A 1 220 ? -1.843 9.561 19.801 1.00 94.69 220 VAL A N 1
ATOM 1691 C CA . VAL A 1 220 ? -1.289 9.780 21.150 1.00 94.69 220 VAL A CA 1
ATOM 1692 C C . VAL A 1 220 ? -2.165 10.747 21.939 1.00 94.69 220 VAL A C 1
ATOM 1694 O O . VAL A 1 220 ? -2.575 10.423 23.054 1.00 94.69 220 VAL A O 1
ATOM 1697 N N . ASP A 1 221 ? -2.500 11.896 21.351 1.00 90.25 221 ASP A N 1
ATOM 1698 C CA . ASP A 1 221 ? -3.315 12.917 22.012 1.00 90.25 221 ASP A CA 1
ATOM 1699 C C . ASP A 1 221 ? -4.732 12.417 22.325 1.00 90.25 221 ASP A C 1
ATOM 1701 O O . ASP A 1 221 ? -5.297 12.748 23.368 1.00 90.25 221 ASP A O 1
ATOM 1705 N N . LEU A 1 222 ? -5.319 11.614 21.432 1.00 92.62 222 LEU A N 1
ATOM 1706 C CA . LEU A 1 222 ? -6.632 10.999 21.642 1.00 92.62 222 LEU A CA 1
ATOM 1707 C C . LEU A 1 222 ? -6.602 9.947 22.750 1.00 92.62 222 LEU A C 1
ATOM 1709 O O . LEU A 1 222 ? -7.419 10.001 23.665 1.00 92.62 222 LEU A O 1
ATOM 1713 N N . ALA A 1 223 ? -5.644 9.022 22.692 1.00 94.88 223 ALA A N 1
ATOM 1714 C CA . ALA A 1 223 ? -5.516 7.954 23.675 1.00 94.88 223 ALA A CA 1
ATOM 1715 C C . ALA A 1 223 ? -5.271 8.515 25.083 1.00 94.88 223 ALA A C 1
ATOM 1717 O O . ALA A 1 223 ? -5.892 8.062 26.046 1.00 94.88 223 ALA A O 1
ATOM 1718 N N . ALA A 1 224 ? -4.443 9.559 25.195 1.00 94.81 224 ALA A N 1
ATOM 1719 C CA . ALA A 1 224 ? -4.136 10.203 26.467 1.00 94.81 224 ALA A CA 1
ATOM 1720 C C . ALA A 1 224 ? -5.379 10.788 27.163 1.00 94.81 224 ALA A C 1
ATOM 1722 O O . ALA A 1 224 ? -5.456 10.745 28.392 1.00 94.81 224 ALA A O 1
ATOM 1723 N N . LYS A 1 225 ? -6.372 11.289 26.410 1.00 94.00 225 LYS A N 1
ATOM 1724 C CA . LYS A 1 225 ? -7.638 11.798 26.977 1.00 94.00 225 LYS A CA 1
ATOM 1725 C C . LYS A 1 225 ? -8.458 10.712 27.672 1.00 94.00 225 LYS A C 1
ATOM 1727 O O . LYS A 1 225 ? -9.102 11.000 28.676 1.00 94.00 225 LYS A O 1
ATOM 1732 N N . ASP A 1 226 ? -8.373 9.481 27.178 1.00 94.12 226 ASP A N 1
ATOM 1733 C CA . ASP A 1 226 ? -9.039 8.311 27.758 1.00 94.12 226 ASP A CA 1
ATOM 1734 C C . ASP A 1 226 ? -8.140 7.585 28.783 1.00 94.12 226 ASP A C 1
ATOM 1736 O O . ASP A 1 226 ? -8.481 6.508 29.269 1.00 94.12 226 ASP A O 1
ATOM 1740 N N . GLY A 1 227 ? -6.979 8.160 29.127 1.00 96.00 227 GLY A N 1
ATOM 1741 C CA . GLY A 1 227 ? -6.010 7.549 30.040 1.00 96.00 227 GLY A CA 1
ATOM 1742 C C . GLY A 1 227 ? -5.316 6.309 29.464 1.00 96.00 227 GLY A C 1
ATOM 1743 O O . GLY A 1 227 ? -4.829 5.471 30.223 1.00 96.00 227 GLY A O 1
ATOM 1744 N N . ILE A 1 228 ? -5.284 6.173 28.137 1.00 96.44 228 ILE A N 1
ATOM 1745 C CA . ILE A 1 228 ? -4.697 5.042 27.415 1.00 96.44 228 ILE A CA 1
ATOM 1746 C C . ILE A 1 228 ? -3.318 5.435 26.873 1.00 96.44 228 ILE A C 1
ATOM 1748 O O . ILE A 1 228 ? -3.153 6.477 26.240 1.00 96.44 228 ILE A O 1
ATOM 1752 N N . ASP A 1 229 ? -2.322 4.568 27.064 1.00 96.88 229 ASP A N 1
ATOM 1753 C CA . ASP A 1 229 ? -1.035 4.695 26.378 1.00 96.88 229 ASP A CA 1
ATOM 1754 C C . ASP A 1 229 ? -1.160 4.201 24.928 1.00 96.88 229 ASP A C 1
ATOM 1756 O O . ASP A 1 229 ? -1.426 3.021 24.669 1.00 96.88 229 ASP A O 1
ATOM 1760 N N . TRP A 1 230 ? -0.969 5.107 23.965 1.00 96.81 230 TRP A N 1
ATOM 1761 C CA . TRP A 1 230 ? -1.104 4.777 22.544 1.00 96.81 230 TRP A CA 1
ATOM 1762 C C . TRP A 1 230 ? -0.102 3.718 22.084 1.00 96.81 230 TRP A C 1
ATOM 1764 O O . TRP A 1 230 ? -0.439 2.871 21.258 1.00 96.81 230 TRP A O 1
ATOM 1774 N N . ILE A 1 231 ? 1.128 3.733 22.601 1.00 95.44 231 ILE A N 1
ATOM 1775 C CA . ILE A 1 231 ? 2.179 2.814 22.153 1.00 95.44 231 ILE A CA 1
ATOM 1776 C C . ILE A 1 231 ? 1.787 1.375 22.493 1.00 95.44 231 ILE A C 1
ATOM 1778 O O . ILE A 1 231 ? 1.911 0.477 21.652 1.00 95.44 231 ILE A O 1
ATOM 1782 N N . ASP A 1 232 ? 1.284 1.148 23.699 1.00 97.31 232 ASP A N 1
ATOM 1783 C CA . ASP A 1 232 ? 0.818 -0.157 24.142 1.00 97.31 232 ASP A CA 1
ATOM 1784 C C . ASP A 1 232 ? -0.508 -0.549 23.494 1.00 97.31 232 ASP A C 1
ATOM 1786 O O . ASP A 1 232 ? -0.639 -1.688 23.032 1.00 97.31 232 ASP A O 1
ATOM 1790 N N . TYR A 1 233 ? -1.452 0.381 23.342 1.00 97.12 233 TYR A N 1
ATOM 1791 C CA . TYR A 1 233 ? -2.710 0.102 22.648 1.00 97.12 233 TYR A CA 1
ATOM 1792 C C . TYR A 1 233 ? -2.488 -0.252 21.170 1.00 97.12 233 TYR A C 1
ATOM 1794 O O . TYR A 1 233 ? -2.999 -1.258 20.677 1.00 97.12 233 TYR A O 1
ATOM 1802 N N . LYS A 1 234 ? -1.603 0.465 20.471 1.00 96.81 234 LYS A N 1
ATOM 1803 C CA . LYS A 1 234 ? -1.190 0.146 19.097 1.00 96.81 234 LYS A CA 1
ATOM 1804 C C . LYS A 1 234 ? -0.549 -1.238 18.992 1.00 96.81 234 LYS A C 1
ATOM 1806 O O . LYS A 1 234 ? -0.808 -1.957 18.026 1.00 96.81 234 LYS A O 1
ATOM 1811 N N . LYS A 1 235 ? 0.271 -1.660 19.966 1.00 96.31 235 LYS A N 1
ATOM 1812 C CA . LYS A 1 235 ? 0.802 -3.041 20.007 1.00 96.31 235 LYS A CA 1
ATOM 1813 C C . LYS A 1 235 ? -0.321 -4.068 20.152 1.00 96.31 235 LYS A C 1
ATOM 1815 O O . LYS A 1 235 ? -0.257 -5.114 19.503 1.00 96.31 235 LYS A O 1
ATOM 1820 N N . GLN A 1 236 ? -1.334 -3.784 20.972 1.00 96.38 236 GLN A N 1
ATOM 1821 C CA . GLN A 1 236 ? -2.504 -4.655 21.124 1.00 96.38 236 GLN A CA 1
ATOM 1822 C C . GLN A 1 236 ? -3.290 -4.754 19.812 1.00 96.38 236 GLN A C 1
ATOM 1824 O O . GLN A 1 236 ? -3.527 -5.868 19.347 1.00 96.38 236 GLN A O 1
ATOM 1829 N N . LEU A 1 237 ? -3.579 -3.625 19.158 1.00 96.50 237 LEU A N 1
ATOM 1830 C CA . LEU A 1 237 ? -4.258 -3.581 17.857 1.00 96.50 237 LEU A CA 1
ATOM 1831 C C . LEU A 1 237 ? -3.486 -4.351 16.775 1.00 96.50 237 LEU A C 1
ATOM 1833 O O . LEU A 1 237 ? -4.073 -5.138 16.034 1.00 96.50 237 LEU A O 1
ATOM 1837 N N . LYS A 1 238 ? -2.155 -4.206 16.720 1.00 94.56 238 LYS A N 1
ATOM 1838 C CA . LYS A 1 238 ? -1.292 -4.995 15.821 1.00 94.56 238 LYS A CA 1
ATOM 1839 C C . LYS A 1 238 ? -1.388 -6.492 16.105 1.00 94.56 238 LYS A C 1
ATOM 1841 O O . LYS A 1 238 ? -1.551 -7.292 15.188 1.00 94.56 238 LYS A O 1
ATOM 1846 N N . LYS A 1 239 ? -1.312 -6.892 17.379 1.00 94.00 239 LYS A N 1
ATOM 1847 C CA . LYS A 1 239 ? -1.441 -8.302 17.785 1.00 94.00 239 LYS A CA 1
ATOM 1848 C C . LYS A 1 239 ? -2.818 -8.869 17.422 1.00 94.00 239 LYS A C 1
ATOM 1850 O O . LYS A 1 239 ? -2.905 -10.039 17.048 1.00 94.00 239 LYS A O 1
ATOM 1855 N N . ALA A 1 240 ? -3.850 -8.034 17.508 1.00 93.69 240 ALA A N 1
ATOM 1856 C CA . ALA A 1 240 ? -5.227 -8.337 17.144 1.00 93.69 240 ALA A CA 1
ATOM 1857 C C . ALA A 1 240 ? -5.520 -8.223 15.635 1.00 93.69 240 ALA A C 1
ATOM 1859 O O . ALA A 1 240 ? -6.662 -8.431 15.242 1.00 93.69 240 ALA A O 1
ATOM 1860 N N . GLU A 1 241 ? -4.517 -7.942 14.791 1.00 94.94 241 GLU A N 1
ATOM 1861 C CA . GLU A 1 241 ? -4.647 -7.811 13.326 1.00 94.94 241 GLU A CA 1
ATOM 1862 C C . GLU A 1 241 ? -5.526 -6.631 12.862 1.00 94.94 241 GLU A C 1
ATOM 1864 O O . GLU A 1 241 ? -5.978 -6.601 11.720 1.00 94.94 241 GLU A O 1
ATOM 1869 N N . GLN A 1 242 ? -5.739 -5.643 13.738 1.00 95.06 242 GLN A N 1
ATOM 1870 C CA . GLN A 1 242 ? -6.592 -4.464 13.523 1.00 95.06 242 GLN A CA 1
ATOM 1871 C C . GLN A 1 242 ? -5.810 -3.190 13.179 1.00 95.06 242 GLN A C 1
ATOM 1873 O O . GLN A 1 242 ? -6.413 -2.173 12.856 1.00 95.06 242 GLN A O 1
ATOM 1878 N N . TRP A 1 243 ? -4.476 -3.226 13.230 1.00 95.75 243 TRP A N 1
ATOM 1879 C CA . TRP A 1 243 ? -3.614 -2.123 12.803 1.00 95.75 243 TRP A CA 1
ATOM 1880 C C . TRP A 1 243 ? -2.533 -2.643 11.856 1.00 95.75 243 TRP A C 1
ATOM 1882 O O . TRP A 1 243 ? -1.519 -3.189 12.298 1.00 95.75 243 TRP A O 1
ATOM 1892 N N . ASN A 1 244 ? -2.751 -2.467 10.557 1.00 93.44 244 ASN A N 1
ATOM 1893 C CA . ASN A 1 244 ? -1.991 -3.104 9.482 1.00 93.44 244 ASN A CA 1
ATOM 1894 C C . ASN A 1 244 ? -1.251 -2.027 8.682 1.00 93.44 244 ASN A C 1
ATOM 1896 O O . ASN A 1 244 ? -1.872 -1.083 8.197 1.00 93.44 244 ASN A O 1
ATOM 1900 N N . VAL A 1 245 ? 0.078 -2.125 8.587 1.00 92.06 245 VAL A N 1
ATOM 1901 C CA . VAL A 1 245 ? 0.915 -1.062 8.001 1.00 92.06 245 VAL A CA 1
ATOM 1902 C C . VAL A 1 245 ? 1.905 -1.645 7.000 1.00 92.06 245 VAL A C 1
ATOM 1904 O O . VAL A 1 245 ? 2.732 -2.479 7.369 1.00 92.06 245 VAL A O 1
ATOM 1907 N N . GLU A 1 246 ? 1.875 -1.132 5.772 1.00 90.62 246 GLU A N 1
ATOM 1908 C CA . GLU A 1 246 ? 2.838 -1.411 4.703 1.00 90.62 246 GLU A CA 1
ATOM 1909 C C . GLU A 1 246 ? 3.327 -0.087 4.088 1.00 90.62 246 GLU A C 1
ATOM 1911 O O . GLU A 1 246 ? 2.737 0.437 3.150 1.00 90.62 246 GLU A O 1
ATOM 1916 N N . VAL A 1 247 ? 4.405 0.489 4.632 1.00 88.56 247 VAL A N 1
ATOM 1917 C CA . VAL A 1 247 ? 5.000 1.744 4.128 1.00 88.56 247 VAL A CA 1
ATOM 1918 C C . VAL A 1 247 ? 6.384 1.513 3.525 1.00 88.56 247 VAL A C 1
ATOM 1920 O O . VAL A 1 247 ? 7.153 0.686 4.026 1.00 88.56 247 VAL A O 1
ATOM 1923 N N . TYR A 1 248 ? 6.707 2.253 2.463 1.00 87.88 248 TYR A N 1
ATOM 1924 C CA . TYR A 1 248 ? 7.929 2.104 1.664 1.00 87.88 248 TYR A CA 1
ATOM 1925 C C . TYR A 1 248 ? 8.606 3.435 1.317 1.00 87.88 248 TYR A C 1
ATOM 1927 O O . TYR A 1 248 ? 7.935 4.494 1.296 1.00 87.88 248 TYR A O 1
#

InterPro domains:
  IPR001433 Oxidoreductase FAD/NAD(P)-binding [PF00175] (148-215)
  IPR001709 Flavoprotein pyridine nucleotide cytochrome reductase [PR00371] (51-61)
  IPR001709 Flavoprotein pyridine nucleotide cytochrome reductase [PR00371] (74-81)
  IPR001709 Flavoprotein pyridine nucleotide cytochrome reductase [PR00371] (178-194)
  IPR001709 Flavoprotein pyridine nucleotide cytochrome reductase [PR00371] (202-210)
  IPR015701 Ferredoxin--NADP reductase [PIRSF000361] (9-248)
  IPR015701 Ferredoxin--NADP reductase [PTHR43314] (19-148)
  IPR017927 FAD-binding domain, ferredoxin reductase-type [PS51384] (15-138)
  IPR017938 Riboflavin synthase-like beta-barrel [SSF63380] (21-137)
  IPR039261 Ferredoxin-NADP reductase (FNR), nucleotide-binding domain [G3DSA:3.40.50.80] (143-248)
  IPR039261 Ferredoxin-NADP reductase (FNR), nucleotide-binding domain [SSF52343] (149-248)

pLDDT: mean 88.85, std 12.02, range [38.75, 97.94]

Organism: Triticum urartu (NCBI:txid4572)